Protein AF-A0AAV0XUY1-F1 (afdb_monomer_lite)

Secondary structure (DSSP, 8-state):
--HHHHHHHHHHHHTSTT--HHHHHHHHHHHHHHHHHHHHSPPTTSHHHHHHHHHHHHHHTS-S---SS----TTS-S---TTS-S---HHHHHHHHHHHHHHHHHTTT-HHHHHHHHHHHHHHH--SHHHHHHHHHHHHHHHH-GGGHHHHHHHHHHHHHTT--S--TT--SHHHHHHHHHHHS-TTSHHHHHHHHHHH--SSTHHHHHHHHHHHHT--TTGGG--HHHHHHHHHHHHHGGGTTT---HHHHHHHHHHHHHHHHHHHHHHHHHHTT--

Structure (mmCIF, N/CA/C/O backbone):
data_AF-A0AAV0XUY1-F1
#
_entry.id   AF-A0AAV0XUY1-F1
#
loop_
_atom_site.group_PDB
_atom_site.id
_atom_site.type_symbol
_atom_site.label_atom_id
_atom_site.label_alt_id
_atom_site.label_comp_id
_atom_site.label_asym_id
_atom_site.label_entity_id
_atom_site.label_seq_id
_atom_site.pdbx_PDB_ins_code
_atom_site.Cartn_x
_atom_site.Cartn_y
_atom_site.Cartn_z
_atom_site.occupancy
_atom_site.B_iso_or_equiv
_atom_site.auth_seq_id
_atom_site.auth_comp_id
_atom_site.auth_asym_id
_atom_site.auth_atom_id
_atom_site.pdbx_PDB_model_num
ATOM 1 N N . MET A 1 1 ? 23.381 -5.335 -15.004 1.00 60.28 1 MET A N 1
ATOM 2 C CA . MET A 1 1 ? 21.982 -5.324 -14.503 1.00 60.28 1 MET A CA 1
ATOM 3 C C . MET A 1 1 ? 21.130 -4.919 -15.694 1.00 60.28 1 MET A C 1
ATOM 5 O O . MET A 1 1 ? 21.542 -3.994 -16.371 1.00 60.28 1 MET A O 1
ATOM 9 N N . ASP A 1 2 ? 20.056 -5.638 -16.020 1.00 75.62 2 ASP A N 1
ATOM 10 C CA . ASP A 1 2 ? 19.308 -5.437 -17.276 1.00 75.62 2 ASP A CA 1
ATOM 11 C C . ASP A 1 2 ? 17.846 -5.094 -16.983 1.00 75.62 2 ASP A C 1
ATOM 13 O O . ASP A 1 2 ? 17.341 -5.439 -15.914 1.00 75.62 2 ASP A O 1
ATOM 17 N N . LEU A 1 3 ? 17.146 -4.504 -17.955 1.00 82.88 3 LEU A N 1
ATOM 18 C CA . LEU A 1 3 ? 15.725 -4.153 -17.848 1.00 82.88 3 LEU A CA 1
ATOM 19 C C . LEU A 1 3 ? 14.863 -5.329 -17.353 1.00 82.88 3 LEU A C 1
ATOM 21 O O . LEU A 1 3 ? 14.100 -5.182 -16.408 1.00 82.88 3 LEU A O 1
ATOM 25 N N . LEU A 1 4 ? 15.057 -6.537 -17.890 1.00 84.38 4 LEU A N 1
ATOM 26 C CA . LEU A 1 4 ? 14.332 -7.731 -17.425 1.00 84.38 4 LEU A CA 1
ATOM 27 C C . LEU A 1 4 ? 14.642 -8.101 -15.968 1.00 84.38 4 LEU A C 1
ATOM 29 O O . LEU A 1 4 ? 13.780 -8.619 -15.266 1.00 84.38 4 LEU A O 1
ATOM 33 N N . ARG A 1 5 ? 15.865 -7.829 -15.505 1.00 84.19 5 ARG A N 1
ATOM 34 C CA . ARG A 1 5 ? 16.275 -8.100 -14.125 1.00 84.19 5 ARG A CA 1
ATOM 35 C C . ARG A 1 5 ? 15.666 -7.094 -13.147 1.00 84.19 5 ARG A C 1
ATOM 37 O O . ARG A 1 5 ? 15.410 -7.483 -12.011 1.00 84.19 5 ARG A O 1
ATOM 44 N N . LEU A 1 6 ? 15.422 -5.850 -13.575 1.00 86.19 6 LEU A N 1
ATOM 45 C CA . LEU A 1 6 ? 14.634 -4.879 -12.805 1.00 86.19 6 LEU A CA 1
ATOM 46 C C . LEU A 1 6 ? 13.224 -5.417 -12.569 1.00 86.19 6 LEU A C 1
ATOM 48 O O . LEU A 1 6 ? 12.818 -5.569 -11.424 1.00 86.19 6 LEU A O 1
ATOM 52 N N . PHE A 1 7 ? 12.534 -5.828 -13.635 1.00 86.50 7 PHE A N 1
ATOM 53 C CA . PHE A 1 7 ? 11.189 -6.399 -13.526 1.00 86.50 7 PHE A CA 1
ATOM 54 C C . PHE A 1 7 ? 11.144 -7.691 -12.709 1.00 86.50 7 PHE A C 1
ATOM 56 O O . PHE A 1 7 ? 10.251 -7.865 -11.885 1.00 86.50 7 PHE A O 1
ATOM 63 N N . GLU A 1 8 ? 12.116 -8.587 -12.888 1.00 86.62 8 GLU A N 1
ATOM 64 C CA . GLU A 1 8 ? 12.209 -9.808 -12.085 1.00 86.62 8 GLU A CA 1
ATOM 65 C C . GLU A 1 8 ? 12.397 -9.488 -10.596 1.00 86.62 8 GLU A C 1
ATOM 67 O O . GLU A 1 8 ? 11.772 -10.122 -9.744 1.00 86.62 8 GLU A O 1
ATOM 72 N N . ARG A 1 9 ? 13.253 -8.510 -10.270 1.00 87.44 9 ARG A N 1
ATOM 73 C CA . ARG A 1 9 ? 13.456 -8.054 -8.893 1.00 87.44 9 ARG A CA 1
ATOM 74 C C . ARG A 1 9 ? 12.174 -7.451 -8.333 1.00 87.44 9 ARG A C 1
ATOM 76 O O . ARG A 1 9 ? 11.731 -7.926 -7.294 1.00 87.44 9 ARG A O 1
ATOM 83 N N . PHE A 1 10 ? 11.570 -6.494 -9.035 1.00 86.44 10 PHE A N 1
ATOM 84 C CA . PHE A 1 10 ? 10.321 -5.847 -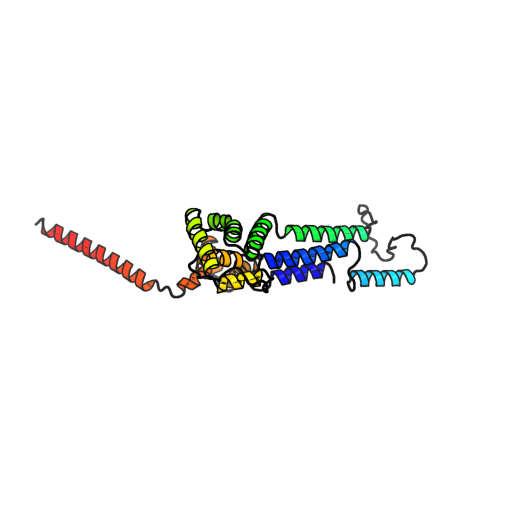8.635 1.00 86.44 10 PHE A CA 1
ATOM 85 C C . PHE A 1 10 ? 9.222 -6.876 -8.350 1.00 86.44 10 PHE A C 1
ATOM 87 O O . PHE A 1 10 ? 8.596 -6.868 -7.292 1.00 86.44 10 PHE A O 1
ATOM 94 N N . GLN A 1 11 ? 9.047 -7.844 -9.255 1.00 83.19 11 GLN A N 1
ATOM 95 C CA . GLN A 1 11 ? 8.071 -8.916 -9.096 1.00 83.19 11 GLN A CA 1
ATOM 96 C C . GLN A 1 11 ? 8.369 -9.787 -7.870 1.00 83.19 11 GLN A C 1
ATOM 98 O O . GLN A 1 11 ? 7.457 -10.114 -7.111 1.00 83.19 11 GLN A O 1
ATOM 103 N N . LYS A 1 12 ? 9.632 -10.175 -7.657 1.00 84.25 12 LYS A N 1
ATOM 104 C CA . LYS A 1 12 ? 10.022 -10.966 -6.482 1.00 84.25 12 LYS A CA 1
ATOM 105 C C . LYS A 1 12 ? 9.837 -10.187 -5.189 1.00 84.25 12 LYS A C 1
ATOM 107 O O . LYS A 1 12 ? 9.391 -10.772 -4.207 1.00 84.25 12 LYS A O 1
ATOM 112 N N . ASP A 1 13 ? 10.174 -8.903 -5.187 1.00 82.31 13 ASP A N 1
ATOM 113 C CA . ASP A 1 13 ? 10.042 -8.030 -4.027 1.00 82.31 13 ASP A CA 1
ATOM 114 C C . ASP A 1 13 ? 8.571 -7.842 -3.660 1.00 82.31 13 ASP A C 1
ATOM 116 O O . ASP A 1 13 ? 8.224 -8.033 -2.497 1.00 82.31 13 ASP A O 1
ATOM 120 N N . GLY A 1 14 ? 7.693 -7.638 -4.644 1.00 75.31 14 GLY A N 1
ATOM 121 C CA . GLY A 1 14 ? 6.247 -7.579 -4.427 1.00 75.31 14 GLY A CA 1
ATOM 122 C C . GLY A 1 14 ? 5.604 -8.898 -3.977 1.00 75.31 14 GLY A C 1
ATOM 123 O O . GLY A 1 14 ? 4.538 -8.877 -3.371 1.00 75.31 14 GLY A O 1
ATOM 124 N N . GLN A 1 15 ? 6.242 -10.046 -4.235 1.00 74.75 15 GLN A N 1
ATOM 125 C CA . GLN A 1 15 ? 5.765 -11.380 -3.834 1.00 74.75 15 GLN A CA 1
ATOM 126 C C . GLN A 1 15 ? 6.313 -11.863 -2.481 1.00 74.75 15 GLN A C 1
ATOM 128 O O . GLN A 1 15 ? 6.014 -12.987 -2.056 1.00 74.75 15 GLN A O 1
ATOM 133 N N . LYS A 1 16 ? 7.141 -11.066 -1.797 1.00 75.75 16 LYS A N 1
ATOM 134 C CA . LYS A 1 16 ? 7.639 -11.427 -0.466 1.00 75.75 16 LYS A CA 1
ATOM 135 C C . LYS A 1 16 ? 6.494 -11.458 0.553 1.00 75.75 16 LYS A C 1
ATOM 137 O O . LYS A 1 16 ? 5.482 -10.771 0.442 1.00 75.75 16 LYS A O 1
ATOM 142 N N . SER A 1 17 ? 6.673 -12.278 1.587 1.00 66.25 17 SER A N 1
ATOM 143 C CA . SER A 1 17 ? 5.752 -12.301 2.725 1.00 66.25 17 SER A CA 1
ATOM 144 C C . SER A 1 17 ? 5.805 -10.962 3.468 1.00 66.25 17 SER A C 1
ATOM 146 O O . SER A 1 17 ? 6.897 -10.447 3.695 1.00 66.25 17 SER A O 1
ATOM 148 N N . MET A 1 18 ? 4.645 -10.454 3.898 1.00 72.00 18 MET A N 1
ATOM 149 C CA . MET A 1 18 ? 4.507 -9.228 4.705 1.00 72.00 18 MET A CA 1
ATOM 150 C C . MET A 1 18 ? 4.945 -7.925 4.012 1.00 72.00 18 MET A C 1
ATOM 152 O O . MET A 1 18 ? 5.406 -7.007 4.684 1.00 72.00 18 MET A O 1
ATOM 156 N N . VAL A 1 19 ? 4.792 -7.840 2.689 1.00 77.38 19 VAL A N 1
ATOM 157 C CA . VAL A 1 19 ? 5.040 -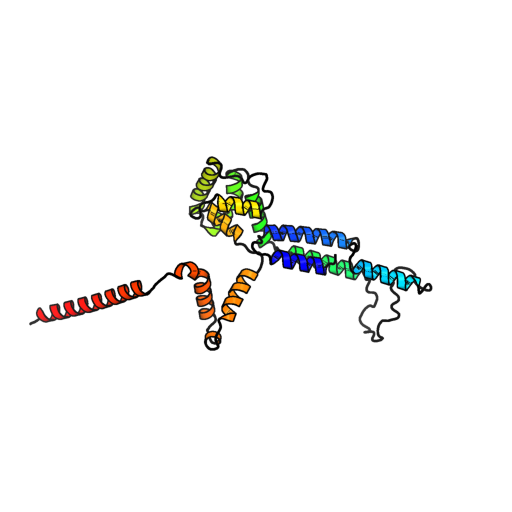6.614 1.911 1.00 77.38 19 VAL A CA 1
ATOM 158 C C . VAL A 1 19 ? 3.839 -5.679 2.005 1.00 77.38 19 VAL A C 1
ATOM 160 O O . VAL A 1 19 ? 2.710 -6.079 1.703 1.00 77.38 19 VAL A O 1
ATOM 163 N N . THR A 1 20 ? 4.092 -4.433 2.396 1.00 78.81 20 THR A N 1
ATOM 164 C CA . THR A 1 20 ? 3.104 -3.350 2.420 1.00 78.81 20 THR A CA 1
ATOM 165 C C . THR A 1 20 ? 3.116 -2.560 1.109 1.00 78.81 20 THR A C 1
ATOM 167 O O . THR A 1 20 ? 4.053 -2.652 0.314 1.00 78.81 20 THR A O 1
ATOM 170 N N . LEU A 1 21 ? 2.086 -1.740 0.873 1.00 80.69 21 LEU A N 1
ATOM 171 C CA . LEU A 1 21 ? 2.063 -0.840 -0.287 1.00 80.69 21 LEU A CA 1
ATOM 172 C C . LEU A 1 21 ? 3.250 0.141 -0.313 1.00 80.69 21 LEU A C 1
ATOM 174 O O . LEU A 1 21 ? 3.782 0.406 -1.386 1.00 80.69 21 LEU A O 1
ATOM 178 N N . CYS A 1 22 ? 3.701 0.638 0.846 1.00 81.19 22 CYS A N 1
ATOM 179 C CA . CYS A 1 22 ? 4.862 1.535 0.926 1.00 81.19 22 CYS A CA 1
ATOM 180 C C . CYS A 1 22 ? 6.166 0.856 0.492 1.00 81.19 22 CYS A C 1
ATOM 182 O O . CYS A 1 22 ? 7.032 1.500 -0.101 1.00 81.19 22 CYS A O 1
ATOM 184 N N . ASP A 1 23 ? 6.320 -0.437 0.784 1.00 83.31 23 ASP A N 1
ATOM 185 C CA . ASP A 1 23 ? 7.503 -1.188 0.358 1.00 83.31 23 ASP A CA 1
ATOM 186 C C . ASP A 1 23 ? 7.541 -1.305 -1.173 1.00 83.31 23 ASP A C 1
ATOM 188 O O . ASP A 1 23 ? 8.606 -1.185 -1.781 1.00 83.31 23 ASP A O 1
ATOM 192 N N . ILE A 1 24 ? 6.374 -1.481 -1.805 1.00 83.50 24 ILE A N 1
ATOM 193 C CA . ILE A 1 24 ? 6.259 -1.517 -3.268 1.00 83.50 24 ILE A CA 1
ATOM 194 C C . ILE A 1 24 ? 6.499 -0.150 -3.884 1.00 83.50 24 ILE A C 1
ATOM 196 O O . ILE A 1 24 ? 7.273 -0.082 -4.830 1.00 83.50 24 ILE A O 1
ATOM 200 N N . GLU A 1 25 ? 5.933 0.924 -3.333 1.00 85.38 25 GLU A N 1
ATOM 201 C CA . GLU A 1 25 ? 6.220 2.290 -3.794 1.00 85.38 25 GLU A CA 1
ATOM 202 C C . GLU A 1 25 ? 7.726 2.593 -3.711 1.00 85.38 25 GLU A C 1
ATOM 204 O O . GLU A 1 25 ? 8.322 3.168 -4.621 1.00 85.38 25 GLU A O 1
ATOM 209 N N . THR A 1 26 ? 8.384 2.153 -2.636 1.00 85.56 26 THR A N 1
ATOM 210 C CA . THR A 1 26 ? 9.835 2.312 -2.485 1.00 85.56 26 THR A CA 1
ATOM 211 C C . THR A 1 26 ? 10.596 1.519 -3.551 1.00 85.56 26 THR A C 1
ATOM 213 O O . THR A 1 26 ? 11.526 2.050 -4.159 1.00 85.56 26 THR A O 1
ATOM 216 N N . SER A 1 27 ? 10.206 0.265 -3.809 1.00 87.50 27 SER A N 1
ATOM 217 C CA . SER A 1 27 ? 10.816 -0.556 -4.862 1.00 87.50 27 SER A CA 1
ATOM 218 C C . SER A 1 27 ? 10.591 0.035 -6.253 1.00 87.50 27 SER A C 1
ATOM 220 O O . SER A 1 27 ? 11.528 0.095 -7.044 1.00 87.50 27 SER A O 1
ATOM 222 N N . GLU A 1 28 ? 9.377 0.508 -6.532 1.00 87.38 28 GLU A N 1
ATOM 223 C CA . GLU A 1 28 ? 9.001 1.137 -7.795 1.00 87.38 28 GLU A CA 1
ATOM 224 C C . GLU A 1 28 ? 9.871 2.364 -8.057 1.00 87.38 28 GLU A C 1
ATOM 226 O O . GLU A 1 28 ? 10.494 2.458 -9.110 1.00 87.38 28 GLU A O 1
ATOM 231 N N . ASN A 1 29 ? 10.001 3.257 -7.073 1.00 88.44 29 ASN A N 1
ATOM 232 C CA . ASN A 1 29 ? 10.843 4.445 -7.189 1.00 88.44 29 ASN A CA 1
ATOM 233 C C . ASN A 1 29 ? 12.311 4.087 -7.475 1.00 88.44 29 ASN A C 1
ATOM 235 O O . ASN A 1 29 ? 12.946 4.707 -8.327 1.00 88.44 29 ASN A O 1
ATOM 239 N N . ILE A 1 30 ? 12.852 3.055 -6.815 1.00 88.88 30 ILE A N 1
ATOM 240 C CA . ILE A 1 30 ? 14.219 2.565 -7.068 1.00 88.88 30 ILE A CA 1
ATOM 241 C C . ILE A 1 30 ? 14.363 2.028 -8.501 1.00 88.88 30 ILE A C 1
ATOM 243 O O . ILE A 1 30 ? 15.384 2.267 -9.158 1.00 88.88 30 ILE A O 1
ATOM 247 N N . ASP A 1 31 ? 13.369 1.286 -8.991 1.00 89.06 31 ASP A N 1
ATOM 248 C CA . ASP A 1 31 ? 13.373 0.713 -10.336 1.00 89.06 31 ASP A CA 1
ATOM 249 C C . ASP A 1 31 ? 13.193 1.794 -11.413 1.00 89.06 31 ASP A C 1
ATOM 251 O O . ASP A 1 31 ? 13.918 1.778 -12.407 1.00 89.06 31 ASP A O 1
ATOM 255 N N . ILE A 1 32 ? 12.336 2.794 -11.181 1.00 89.31 32 ILE A N 1
ATOM 256 C CA . ILE A 1 32 ? 12.174 3.970 -12.045 1.00 89.31 32 ILE A CA 1
ATOM 257 C C . ILE A 1 32 ? 13.482 4.756 -12.134 1.00 89.31 32 ILE A C 1
ATOM 259 O O . ILE A 1 32 ? 13.955 5.006 -13.242 1.00 89.31 32 ILE A O 1
ATOM 263 N N . SER A 1 33 ? 14.123 5.086 -11.007 1.00 88.44 33 SER A N 1
ATOM 264 C CA . SER A 1 33 ? 15.427 5.767 -11.025 1.00 88.44 33 SER A CA 1
ATOM 265 C C . SER A 1 33 ? 16.494 4.940 -11.749 1.00 88.44 33 SER A C 1
ATOM 267 O O . SER A 1 33 ? 17.366 5.486 -12.422 1.00 88.44 33 SER A O 1
ATOM 269 N N . SER A 1 34 ? 16.421 3.609 -11.660 1.00 87.94 34 SER A N 1
ATOM 270 C CA . SER A 1 34 ? 17.322 2.725 -12.404 1.00 87.94 34 SER A CA 1
ATOM 271 C C . SER A 1 34 ? 17.057 2.761 -13.915 1.00 87.94 34 SER A C 1
ATOM 273 O O . SER A 1 34 ? 18.011 2.719 -14.690 1.00 87.94 34 SER A O 1
ATOM 275 N N . LEU A 1 35 ? 15.793 2.855 -14.341 1.00 87.94 35 LEU A N 1
ATOM 276 C CA . LEU A 1 35 ? 15.415 3.014 -15.750 1.00 87.94 35 LEU A CA 1
ATOM 277 C C . LEU A 1 35 ? 15.796 4.390 -16.303 1.00 87.94 35 LEU A C 1
ATOM 279 O O . LEU A 1 35 ? 16.202 4.476 -17.456 1.00 87.94 35 LEU A O 1
ATOM 283 N N . GLU A 1 36 ? 15.732 5.448 -15.493 1.00 87.50 36 GLU A N 1
ATOM 284 C CA . GLU A 1 36 ? 16.180 6.791 -15.888 1.00 87.50 36 GLU A CA 1
ATOM 285 C C . GLU A 1 36 ? 17.667 6.812 -16.246 1.00 87.50 36 GLU A C 1
ATOM 287 O O . GLU A 1 36 ? 18.054 7.389 -17.260 1.00 87.50 36 GLU A O 1
ATOM 292 N N . LEU A 1 37 ? 18.500 6.095 -15.485 1.00 85.00 37 LEU A N 1
ATOM 293 C CA . LEU A 1 37 ? 19.914 5.914 -15.829 1.00 85.00 37 LEU A CA 1
ATOM 294 C C . LEU A 1 37 ? 20.095 5.154 -17.156 1.00 85.00 37 LEU A C 1
ATOM 296 O O . LEU A 1 37 ? 21.053 5.406 -17.885 1.00 85.00 37 LEU A O 1
ATOM 300 N N . MET A 1 38 ? 19.164 4.252 -17.486 1.00 83.12 38 MET A N 1
ATOM 301 C CA . MET A 1 38 ? 19.151 3.517 -18.753 1.00 83.12 38 MET A CA 1
ATOM 302 C C . MET A 1 38 ? 18.623 4.348 -19.933 1.00 83.12 38 MET A C 1
ATOM 304 O O . MET A 1 38 ? 18.714 3.890 -21.069 1.00 83.12 38 MET A O 1
ATOM 308 N N . GLU A 1 39 ? 18.095 5.559 -19.734 1.00 80.81 39 GLU A N 1
ATOM 309 C CA . GLU A 1 39 ? 17.759 6.436 -20.863 1.00 80.81 39 GLU A CA 1
ATOM 310 C C . GLU A 1 39 ? 19.030 6.993 -21.513 1.00 80.81 39 GLU A C 1
ATOM 312 O O . GLU A 1 39 ? 19.146 6.997 -22.743 1.00 80.81 39 GLU A O 1
ATOM 317 N N . THR A 1 40 ? 20.008 7.403 -20.700 1.00 77.06 40 THR A N 1
ATOM 318 C CA . THR A 1 40 ? 21.238 8.049 -21.175 1.00 77.06 40 THR A CA 1
ATOM 319 C C . THR A 1 40 ? 22.294 7.050 -21.628 1.00 77.06 40 THR A C 1
ATOM 321 O O . THR A 1 40 ? 22.804 7.199 -22.732 1.00 77.06 40 THR A O 1
ATOM 324 N N . ASP A 1 41 ? 22.563 5.999 -20.846 1.00 73.19 41 ASP A N 1
ATOM 325 C CA . ASP A 1 41 ? 23.650 5.043 -21.113 1.00 73.19 41 ASP A CA 1
ATOM 326 C C . ASP A 1 41 ? 23.266 3.607 -20.751 1.00 73.19 41 ASP A C 1
ATOM 328 O O . ASP A 1 41 ? 22.329 3.363 -19.989 1.00 73.19 41 ASP A O 1
ATOM 332 N N . TYR A 1 42 ? 23.948 2.626 -21.347 1.00 72.88 42 TYR A N 1
ATOM 333 C CA . TYR A 1 42 ? 23.739 1.222 -20.994 1.00 72.88 42 TYR A CA 1
ATOM 334 C C . TYR A 1 42 ? 24.236 0.964 -19.571 1.00 72.88 42 TYR A C 1
ATOM 336 O O . TYR A 1 42 ? 25.226 1.532 -19.110 1.00 72.88 42 TYR A O 1
ATOM 344 N N . TYR A 1 43 ? 23.543 0.082 -18.856 1.00 69.19 43 TYR A N 1
ATOM 345 C CA . TYR A 1 43 ? 23.896 -0.200 -17.472 1.00 69.19 43 TYR A CA 1
ATOM 346 C C . TYR A 1 43 ? 25.238 -0.958 -17.393 1.00 69.19 43 TYR A C 1
ATOM 348 O O . TYR A 1 43 ? 25.397 -1.974 -18.080 1.00 69.19 43 TYR A O 1
ATOM 356 N N . PRO A 1 44 ? 26.180 -0.546 -16.523 1.00 65.44 44 PRO A N 1
ATOM 357 C CA . PRO A 1 44 ? 27.491 -1.183 -16.414 1.00 65.44 44 PRO A CA 1
ATOM 358 C C . PRO A 1 44 ? 27.393 -2.644 -15.936 1.00 65.44 44 PRO A C 1
ATOM 360 O O . PRO A 1 44 ? 26.698 -2.974 -14.970 1.00 65.44 44 PRO A O 1
ATOM 363 N N . GLY A 1 45 ? 28.084 -3.550 -16.625 1.00 68.06 45 GLY A N 1
ATOM 364 C CA . GLY A 1 45 ? 27.999 -5.000 -16.445 1.00 68.06 45 GLY A CA 1
ATOM 365 C C . GLY A 1 45 ? 26.662 -5.602 -16.900 1.00 68.06 45 GLY A C 1
ATOM 366 O O . GLY A 1 45 ? 26.219 -6.614 -16.352 1.00 68.06 45 GLY A O 1
ATOM 367 N N . GLY A 1 46 ? 25.941 -4.933 -17.803 1.00 70.81 46 GLY A N 1
ATOM 368 C CA . GLY A 1 46 ? 24.722 -5.435 -18.443 1.00 70.81 46 GLY A CA 1
ATOM 369 C C . GLY A 1 46 ? 25.000 -6.212 -19.731 1.00 70.81 46 GLY A C 1
ATOM 370 O O . GLY A 1 46 ? 26.058 -6.074 -20.344 1.00 70.81 46 GLY A O 1
ATOM 371 N N . LYS A 1 47 ? 24.018 -6.994 -20.190 1.00 72.25 47 LYS A N 1
ATOM 372 C CA . LYS A 1 47 ? 24.113 -7.723 -21.470 1.00 72.25 47 LYS A CA 1
ATOM 373 C C . LYS A 1 47 ? 24.187 -6.788 -22.674 1.00 72.25 47 LYS A C 1
ATOM 375 O O . LYS A 1 47 ? 24.716 -7.164 -23.715 1.00 72.25 47 LYS A O 1
ATOM 380 N N . GLU A 1 48 ? 23.660 -5.575 -22.537 1.00 71.25 48 GLU A N 1
ATOM 381 C CA . GLU A 1 48 ? 23.768 -4.535 -23.561 1.00 71.25 48 GLU A CA 1
ATOM 382 C C . GLU A 1 48 ? 25.221 -4.062 -23.736 1.00 71.25 48 GLU A C 1
ATOM 384 O O . GLU A 1 48 ? 25.679 -3.888 -24.862 1.00 71.25 48 GLU A 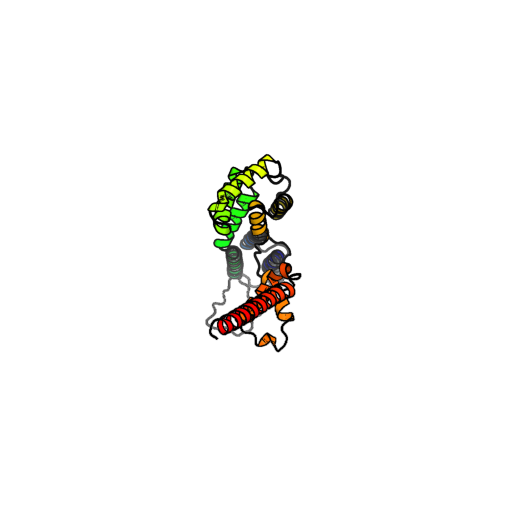O 1
ATOM 389 N N . GLU A 1 49 ? 25.985 -3.951 -22.646 1.00 71.56 49 GLU A N 1
ATOM 390 C CA . GLU A 1 49 ? 27.416 -3.638 -22.707 1.00 71.56 49 GLU A CA 1
ATOM 391 C C . GLU A 1 49 ? 28.215 -4.786 -23.342 1.00 71.56 49 GLU A C 1
ATOM 393 O O . GLU A 1 49 ? 29.097 -4.544 -24.164 1.00 71.56 49 GLU A O 1
ATOM 398 N N . GLU A 1 50 ? 27.901 -6.042 -23.002 1.00 72.56 50 GLU A N 1
ATOM 399 C CA . GLU A 1 50 ? 28.509 -7.220 -23.640 1.00 72.56 50 GLU A CA 1
ATOM 400 C C . GLU A 1 50 ? 28.223 -7.263 -25.147 1.00 72.56 50 GLU A C 1
ATOM 402 O O . GLU A 1 50 ? 29.117 -7.558 -25.942 1.00 72.56 50 GLU A O 1
ATOM 407 N N . LEU A 1 51 ? 26.993 -6.926 -25.547 1.00 72.19 51 LEU A N 1
ATOM 408 C CA . LEU A 1 51 ? 26.599 -6.836 -26.949 1.00 72.19 51 LEU A CA 1
ATOM 409 C C . LEU A 1 51 ? 27.358 -5.720 -27.675 1.00 72.19 51 LEU A C 1
ATOM 411 O O . LEU A 1 51 ? 27.865 -5.967 -28.766 1.00 72.19 51 LEU A O 1
ATOM 415 N N . ASN A 1 52 ? 27.481 -4.533 -27.076 1.00 70.62 52 ASN A N 1
ATOM 416 C CA . ASN A 1 52 ? 28.237 -3.423 -27.663 1.00 70.62 52 ASN A CA 1
ATOM 417 C C . ASN A 1 52 ? 29.725 -3.764 -27.796 1.00 70.62 52 ASN A C 1
ATOM 419 O O . ASN A 1 52 ? 30.273 -3.629 -28.883 1.00 70.62 52 ASN A O 1
ATOM 423 N N . LYS A 1 53 ? 30.351 -4.346 -26.764 1.00 73.19 53 LYS A N 1
ATOM 424 C CA . LYS A 1 53 ? 31.741 -4.834 -26.848 1.00 73.19 53 LYS A CA 1
ATOM 425 C C . LYS A 1 53 ? 31.924 -5.867 -27.959 1.00 73.19 53 LYS A C 1
ATOM 427 O O . LYS A 1 53 ? 32.912 -5.836 -28.684 1.00 73.19 53 LYS A O 1
ATOM 432 N N . PHE A 1 54 ? 30.976 -6.789 -28.112 1.00 69.38 54 PHE A N 1
ATOM 433 C CA . PHE A 1 54 ? 31.016 -7.790 -29.176 1.00 69.38 54 PHE A CA 1
ATOM 434 C C . PHE A 1 54 ? 30.838 -7.179 -30.574 1.00 69.38 54 PHE A C 1
ATOM 436 O O . PHE A 1 54 ? 31.458 -7.643 -31.534 1.00 69.38 54 PHE A O 1
ATOM 443 N N . LEU A 1 55 ? 29.992 -6.154 -30.701 1.00 66.81 55 LEU A N 1
ATOM 444 C CA . LEU A 1 55 ? 29.821 -5.400 -31.940 1.00 66.81 55 LEU A CA 1
ATOM 445 C C . LEU A 1 55 ? 31.092 -4.619 -32.283 1.00 66.81 55 LEU A C 1
ATOM 447 O O . LEU A 1 55 ? 31.557 -4.732 -33.413 1.00 66.81 55 LEU A O 1
ATOM 451 N N . ASP A 1 56 ? 31.698 -3.930 -31.318 1.00 66.00 56 ASP A N 1
ATOM 452 C CA . ASP A 1 56 ? 32.932 -3.161 -31.510 1.00 66.00 56 ASP A CA 1
ATOM 453 C C . ASP A 1 56 ? 34.096 -4.050 -31.977 1.00 66.00 56 ASP A C 1
ATOM 455 O O . ASP A 1 56 ? 34.793 -3.702 -32.929 1.00 66.00 56 ASP A O 1
ATOM 459 N N . VAL A 1 57 ? 34.249 -5.247 -31.396 1.00 60.22 57 VAL A N 1
ATOM 460 C CA . VAL A 1 57 ? 35.269 -6.234 -31.809 1.00 60.22 57 VAL A CA 1
ATOM 461 C C . VAL A 1 57 ? 35.025 -6.751 -33.234 1.00 60.22 57 VAL A C 1
ATOM 463 O O . VAL A 1 57 ? 35.953 -6.906 -34.024 1.00 60.22 57 VAL A O 1
ATOM 466 N N . LYS A 1 58 ? 33.766 -6.986 -33.621 1.00 58.59 58 LYS A N 1
ATOM 467 C CA . LYS A 1 58 ? 33.432 -7.416 -34.992 1.00 58.59 58 LYS A CA 1
ATOM 468 C C . LYS A 1 58 ? 33.585 -6.314 -36.037 1.00 58.59 58 LYS A C 1
ATOM 470 O O . LYS A 1 58 ? 33.772 -6.622 -37.218 1.00 58.59 58 LYS A O 1
ATOM 475 N N . ILE A 1 59 ? 33.452 -5.061 -35.616 1.00 56.06 59 ILE A N 1
ATOM 476 C CA . ILE A 1 59 ? 33.663 -3.878 -36.448 1.00 56.06 59 ILE A CA 1
ATOM 477 C C . ILE A 1 59 ? 35.165 -3.642 -36.646 1.00 56.06 59 ILE A C 1
ATOM 479 O O . ILE A 1 59 ? 35.573 -3.371 -37.772 1.00 56.06 59 ILE A O 1
ATOM 483 N N . SER A 1 60 ? 36.000 -3.831 -35.615 1.00 53.72 60 SER A N 1
ATOM 484 C CA . SER A 1 60 ? 37.459 -3.714 -35.755 1.00 53.72 60 SER A CA 1
ATOM 485 C C . SER A 1 60 ? 38.074 -4.772 -36.678 1.00 53.72 60 SER A C 1
ATOM 487 O O . SER A 1 60 ? 39.061 -4.482 -37.347 1.00 53.72 60 SER A O 1
ATOM 489 N N . ASP A 1 61 ? 37.468 -5.960 -36.772 1.00 50.88 61 ASP A N 1
ATOM 490 C CA . ASP A 1 61 ? 37.910 -7.034 -37.678 1.00 50.88 61 ASP A CA 1
ATOM 491 C C . ASP A 1 61 ? 37.458 -6.839 -39.143 1.00 50.88 61 ASP A C 1
ATOM 493 O O . ASP A 1 61 ? 37.952 -7.518 -40.042 1.00 50.88 61 ASP A O 1
ATOM 497 N N . ASN A 1 62 ? 36.525 -5.918 -39.409 1.00 49.28 62 ASN A N 1
ATOM 498 C CA . ASN A 1 62 ? 36.061 -5.559 -40.754 1.00 49.28 62 ASN A CA 1
ATOM 499 C C . ASN A 1 62 ? 36.338 -4.074 -40.998 1.00 49.28 62 ASN A C 1
ATOM 501 O O . ASN A 1 62 ? 35.420 -3.261 -41.093 1.00 49.28 62 ASN A O 1
ATOM 505 N N . SER A 1 63 ? 37.619 -3.722 -41.075 1.00 43.00 63 SER A N 1
ATOM 506 C CA . SER A 1 63 ? 38.114 -2.348 -41.179 1.00 43.00 63 SER A CA 1
ATOM 507 C C . SER A 1 63 ? 37.891 -1.682 -42.543 1.00 43.00 63 SER A C 1
ATOM 509 O O . SER A 1 63 ? 38.684 -0.832 -42.921 1.00 43.00 63 SER A O 1
ATOM 511 N N . ASP A 1 64 ? 36.835 -2.038 -43.271 1.00 43.50 64 ASP A N 1
ATOM 512 C CA . ASP A 1 64 ? 36.423 -1.351 -44.490 1.00 43.50 64 ASP A CA 1
ATOM 513 C C . ASP A 1 64 ? 34.890 -1.233 -44.481 1.00 43.50 64 ASP A C 1
ATOM 515 O O . ASP A 1 64 ? 34.180 -2.233 -44.555 1.00 43.50 64 ASP A O 1
ATOM 519 N N . GLU A 1 65 ? 34.399 0.009 -44.415 1.00 47.25 65 GLU A N 1
ATOM 520 C CA . GLU A 1 65 ? 32.988 0.443 -44.477 1.00 47.25 65 GLU A CA 1
ATOM 521 C C . GLU A 1 65 ? 32.192 0.541 -43.162 1.00 47.25 65 GLU A C 1
ATOM 523 O O . GLU A 1 65 ? 31.176 -0.136 -43.013 1.00 47.25 65 GLU A O 1
ATOM 528 N N . ILE A 1 66 ? 32.496 1.504 -42.280 1.00 44.47 66 ILE A N 1
ATOM 529 C CA . ILE A 1 66 ? 31.428 2.128 -41.470 1.00 44.47 66 ILE A CA 1
ATOM 530 C C . ILE A 1 66 ? 31.631 3.642 -41.382 1.00 44.47 66 ILE A C 1
ATOM 532 O O . ILE A 1 66 ? 32.520 4.138 -40.699 1.00 44.47 66 ILE A O 1
ATOM 536 N N . ASN A 1 67 ? 30.740 4.374 -42.051 1.00 39.75 67 ASN A N 1
ATOM 537 C CA . ASN A 1 67 ? 30.505 5.793 -41.821 1.00 39.75 67 ASN A CA 1
ATOM 538 C C . ASN A 1 67 ? 29.202 5.914 -41.008 1.00 39.75 67 ASN A C 1
ATOM 540 O O . ASN A 1 67 ? 28.163 5.412 -41.437 1.00 39.75 67 ASN A O 1
ATOM 544 N N . ASN A 1 68 ? 29.277 6.554 -39.838 1.00 43.84 68 ASN A N 1
ATOM 545 C CA . ASN A 1 68 ? 28.168 6.955 -38.961 1.00 43.84 68 ASN A CA 1
ATOM 546 C C . ASN A 1 68 ? 27.084 5.901 -38.646 1.00 43.84 68 ASN A C 1
ATOM 548 O O . ASN A 1 68 ? 26.036 5.845 -39.290 1.00 43.84 68 ASN A O 1
ATOM 552 N N . GLY A 1 69 ? 27.292 5.145 -37.560 1.00 46.25 69 GLY A N 1
ATOM 553 C CA . GLY A 1 69 ? 26.212 4.608 -36.713 1.00 46.25 69 GLY A CA 1
ATOM 554 C C . GLY A 1 69 ? 25.268 3.566 -37.325 1.00 46.25 69 GLY A C 1
ATOM 555 O O . GLY A 1 69 ? 24.266 3.223 -36.703 1.00 46.25 69 GLY A O 1
ATOM 556 N N . ASN A 1 70 ? 25.556 3.046 -38.518 1.00 43.66 70 ASN A N 1
ATOM 557 C CA . ASN A 1 70 ? 24.730 2.036 -39.173 1.00 43.66 70 ASN A CA 1
ATOM 558 C C . ASN A 1 70 ? 25.421 0.673 -39.143 1.00 43.66 70 ASN A C 1
ATOM 560 O O . ASN A 1 70 ? 26.453 0.467 -39.779 1.00 43.66 70 ASN A O 1
ATOM 564 N N . ILE A 1 71 ? 24.805 -0.282 -38.445 1.00 47.00 71 ILE A N 1
ATOM 565 C CA . ILE A 1 71 ? 25.193 -1.693 -38.472 1.00 47.00 71 ILE A CA 1
ATOM 566 C C . ILE A 1 71 ? 24.918 -2.230 -39.885 1.00 47.00 71 ILE A C 1
ATOM 568 O O . ILE A 1 71 ? 23.776 -2.526 -40.249 1.00 47.00 71 ILE A O 1
ATOM 572 N N . SER A 1 72 ? 25.971 -2.360 -40.696 1.00 42.53 72 SER A N 1
ATOM 573 C CA . SER A 1 72 ? 25.931 -3.105 -41.956 1.00 42.53 72 SER A CA 1
ATOM 574 C C . SER A 1 72 ? 25.730 -4.590 -41.643 1.00 42.53 72 SER A C 1
ATOM 576 O O . SER A 1 72 ? 26.648 -5.339 -41.313 1.00 42.53 72 SER A O 1
ATOM 578 N N . SER A 1 73 ? 24.471 -5.018 -41.681 1.00 45.91 73 SER A N 1
ATOM 579 C CA . SER A 1 73 ? 24.039 -6.384 -41.401 1.00 45.91 73 SER A CA 1
ATOM 580 C C . SER A 1 73 ? 24.319 -7.312 -42.589 1.00 45.91 73 SER A C 1
ATOM 582 O O . SER A 1 73 ? 23.422 -7.673 -43.349 1.00 45.91 73 SER A O 1
ATOM 584 N N . LYS A 1 74 ? 25.564 -7.783 -42.733 1.00 43.94 74 LYS A N 1
ATOM 585 C CA . LYS A 1 74 ? 25.905 -8.813 -43.739 1.00 43.94 74 LYS A CA 1
ATOM 586 C C . LYS A 1 74 ? 25.264 -10.194 -43.482 1.00 43.94 74 LYS A C 1
ATOM 588 O O . LYS A 1 74 ? 25.334 -11.044 -44.358 1.00 43.94 74 LYS A O 1
ATOM 593 N N . ASN A 1 75 ? 24.570 -10.413 -42.354 1.00 43.28 75 ASN A N 1
ATOM 594 C CA . ASN A 1 75 ? 24.015 -11.727 -41.979 1.00 43.28 75 ASN A CA 1
ATOM 595 C C . ASN A 1 75 ? 22.494 -11.787 -41.712 1.00 43.28 75 ASN A C 1
ATOM 597 O O . ASN A 1 75 ? 22.018 -12.773 -41.145 1.00 43.28 75 ASN A O 1
ATOM 601 N N . HIS A 1 76 ? 21.688 -10.804 -42.131 1.00 43.38 76 HIS A N 1
ATOM 602 C CA . HIS A 1 76 ? 20.230 -10.977 -42.061 1.00 43.38 76 HIS A CA 1
ATOM 603 C C . HIS A 1 76 ? 19.709 -11.824 -43.232 1.00 43.38 76 HIS A C 1
ATOM 605 O O . HIS A 1 76 ? 19.892 -11.492 -44.402 1.00 43.38 76 HIS A O 1
ATOM 611 N N . ARG A 1 77 ? 19.053 -12.945 -42.891 1.00 42.44 77 ARG A N 1
ATOM 612 C CA . ARG A 1 77 ? 18.354 -13.855 -43.814 1.00 42.44 77 ARG A CA 1
ATOM 613 C C . ARG A 1 77 ? 17.552 -13.057 -44.855 1.00 42.44 77 ARG A C 1
ATOM 615 O O . ARG A 1 77 ? 16.708 -12.238 -44.500 1.00 42.44 77 ARG A O 1
ATOM 622 N N . LYS A 1 78 ? 17.816 -13.325 -46.139 1.00 43.09 78 LYS A N 1
ATOM 623 C CA . LYS A 1 78 ? 17.164 -12.731 -47.320 1.00 43.09 78 LYS A CA 1
ATOM 624 C C . LYS A 1 78 ? 15.679 -13.115 -47.422 1.00 43.09 78 LYS A C 1
ATOM 626 O O . LYS A 1 78 ? 15.318 -13.882 -48.297 1.00 43.09 78 LYS A O 1
ATOM 631 N N . ASN A 1 79 ? 14.818 -12.564 -46.576 1.00 44.41 79 ASN A N 1
ATOM 632 C CA . ASN A 1 79 ? 13.394 -12.411 -46.882 1.00 44.41 79 ASN A CA 1
ATOM 633 C C . ASN A 1 79 ? 12.978 -11.006 -46.437 1.00 44.41 79 ASN A C 1
ATOM 635 O O . ASN A 1 79 ? 12.573 -10.782 -45.300 1.00 44.41 79 ASN A O 1
ATOM 639 N N . ARG A 1 80 ? 13.172 -10.031 -47.334 1.00 45.78 80 ARG A N 1
ATOM 640 C CA . ARG A 1 80 ? 12.772 -8.634 -47.129 1.00 45.78 80 ARG A CA 1
ATOM 641 C C . ARG A 1 80 ? 11.272 -8.505 -47.389 1.00 45.78 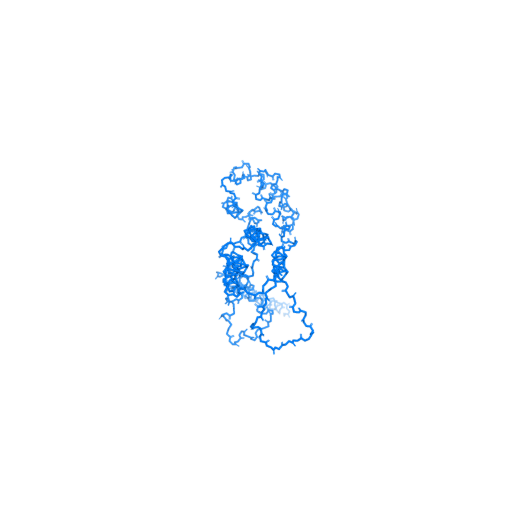80 ARG A C 1
ATOM 643 O O . ARG A 1 80 ? 10.843 -8.624 -48.531 1.00 45.78 80 ARG A O 1
ATOM 650 N N . ASN A 1 81 ? 10.494 -8.213 -46.349 1.00 49.78 81 ASN A N 1
ATOM 651 C CA . ASN A 1 81 ? 9.149 -7.668 -46.520 1.00 49.78 81 ASN A CA 1
ATOM 652 C C . ASN A 1 81 ? 9.266 -6.214 -46.998 1.00 49.78 81 ASN A C 1
ATOM 654 O O . ASN A 1 81 ? 9.870 -5.384 -46.324 1.00 49.78 81 ASN A O 1
ATOM 658 N N . VAL A 1 82 ? 8.685 -5.916 -48.162 1.00 45.34 82 VAL A N 1
ATOM 659 C CA . VAL A 1 82 ? 8.776 -4.623 -48.876 1.00 45.34 82 VAL A CA 1
ATOM 660 C C . VAL A 1 82 ? 8.142 -3.461 -48.085 1.00 45.34 82 VAL A C 1
ATOM 662 O O . VAL A 1 82 ? 8.444 -2.302 -48.346 1.00 45.34 82 VAL A O 1
ATOM 665 N N . TYR A 1 83 ? 7.321 -3.765 -47.076 1.00 44.28 83 TYR A N 1
ATOM 666 C CA . TYR A 1 83 ? 6.583 -2.785 -46.271 1.00 44.28 83 TYR A CA 1
ATOM 667 C C . TYR A 1 83 ? 7.214 -2.450 -44.910 1.00 44.28 83 TYR A C 1
ATOM 669 O O . TYR A 1 83 ? 6.625 -1.695 -44.145 1.00 44.28 83 TYR A O 1
ATOM 677 N N . VAL A 1 84 ? 8.393 -2.989 -44.580 1.00 45.59 84 VAL A N 1
ATOM 678 C CA . VAL A 1 84 ? 9.070 -2.698 -43.304 1.00 45.59 84 VAL A CA 1
ATOM 679 C C . VAL A 1 84 ? 10.297 -1.834 -43.582 1.00 45.59 84 VAL A C 1
ATOM 681 O O . VAL A 1 84 ? 11.256 -2.288 -44.204 1.00 45.59 84 VAL A O 1
ATOM 684 N N . SER A 1 85 ? 10.278 -0.575 -43.138 1.00 47.28 85 SER A N 1
ATOM 685 C CA . SER A 1 85 ? 11.415 0.342 -43.262 1.00 47.28 85 SER A CA 1
ATOM 686 C C . SER A 1 85 ? 12.624 -0.203 -42.492 1.00 47.28 85 SER A C 1
ATOM 688 O O . SER A 1 85 ? 12.655 -0.191 -41.266 1.00 47.28 85 SER A O 1
ATOM 690 N N . THR A 1 86 ? 13.648 -0.668 -43.207 1.00 48.22 86 THR A N 1
ATOM 691 C CA . THR A 1 86 ? 14.830 -1.375 -42.672 1.00 48.22 86 THR A CA 1
ATOM 692 C C . THR A 1 86 ? 15.868 -0.483 -41.977 1.00 48.22 86 THR A C 1
ATOM 694 O O . THR A 1 86 ? 17.040 -0.844 -41.912 1.00 48.22 86 THR A O 1
ATOM 697 N N . LYS A 1 87 ? 15.483 0.692 -41.475 1.00 51.88 87 LYS A N 1
ATOM 698 C CA . LYS A 1 87 ? 16.363 1.562 -40.679 1.00 51.88 87 LYS A CA 1
ATOM 699 C C . LYS A 1 87 ? 15.833 1.655 -39.251 1.00 51.88 87 LYS A C 1
ATOM 701 O O . LYS A 1 87 ? 15.457 2.726 -38.791 1.00 51.88 87 LYS A O 1
ATOM 706 N N . CYS A 1 88 ? 15.760 0.519 -38.561 1.00 54.03 88 CYS A N 1
ATOM 707 C CA . CYS A 1 88 ? 15.538 0.525 -37.119 1.00 54.03 88 CYS A CA 1
ATOM 708 C C . CYS A 1 88 ? 16.800 1.085 -36.460 1.00 54.03 88 CYS A C 1
ATOM 710 O O . CYS A 1 88 ? 17.820 0.404 -36.376 1.00 54.03 88 CYS A O 1
ATOM 712 N N . CYS A 1 89 ? 16.743 2.345 -36.036 1.00 64.50 89 CYS A N 1
ATOM 713 C CA . CYS A 1 89 ? 17.760 2.911 -35.166 1.00 64.50 89 CYS A CA 1
ATOM 714 C C . CYS A 1 89 ? 17.695 2.152 -33.834 1.00 64.50 89 CYS A C 1
ATOM 716 O O . CYS A 1 89 ? 16.695 2.245 -33.122 1.00 64.50 89 CYS A O 1
ATOM 718 N N . VAL A 1 90 ? 18.732 1.369 -33.522 1.00 68.50 90 VAL A N 1
ATOM 719 C CA . VAL A 1 90 ? 18.808 0.564 -32.289 1.00 68.50 90 VAL A CA 1
ATOM 720 C C . VAL A 1 90 ? 18.599 1.449 -31.060 1.00 68.50 90 VAL A C 1
ATOM 722 O O . VAL A 1 90 ? 17.871 1.070 -30.148 1.00 68.50 90 VAL A O 1
ATOM 725 N N . THR A 1 91 ? 19.136 2.670 -31.087 1.00 70.88 91 THR A N 1
ATOM 726 C CA . THR A 1 91 ? 18.932 3.680 -30.046 1.00 70.88 91 THR A CA 1
ATOM 727 C C . THR A 1 91 ? 17.463 4.064 -29.896 1.00 70.88 91 THR A C 1
ATOM 729 O O . THR A 1 91 ? 16.972 4.125 -28.777 1.00 70.88 91 THR A O 1
ATOM 732 N N . SER A 1 92 ? 16.729 4.269 -30.995 1.00 73.19 92 SER A N 1
ATOM 733 C CA . SER A 1 92 ? 15.299 4.597 -30.931 1.00 73.19 92 SER A CA 1
ATOM 734 C C . SER A 1 92 ? 14.474 3.452 -30.345 1.00 73.19 92 SER A C 1
ATOM 736 O O . SER A 1 92 ? 13.635 3.701 -29.487 1.00 73.19 92 SER A O 1
ATOM 738 N N . VAL A 1 93 ? 14.757 2.206 -30.746 1.00 77.06 93 VAL A N 1
ATOM 739 C CA . VAL A 1 93 ? 14.090 1.012 -30.195 1.00 77.06 93 VAL A CA 1
ATOM 740 C C . VAL A 1 93 ? 14.389 0.865 -28.701 1.00 77.06 93 VAL A C 1
ATOM 742 O O . VAL A 1 93 ? 13.488 0.622 -27.906 1.00 77.06 93 VAL A O 1
ATOM 745 N N . ARG A 1 94 ? 15.645 1.068 -28.293 1.00 79.25 94 ARG A N 1
ATOM 746 C CA . ARG A 1 94 ? 16.059 1.070 -26.885 1.00 79.25 94 ARG A CA 1
ATOM 747 C C . ARG A 1 94 ? 15.307 2.129 -26.081 1.00 79.25 94 ARG A C 1
ATOM 749 O O . ARG A 1 94 ? 14.729 1.806 -25.049 1.00 79.25 94 ARG A O 1
ATOM 756 N N . THR A 1 95 ? 15.283 3.375 -26.557 1.00 82.06 95 THR A N 1
ATOM 757 C CA . THR A 1 95 ? 14.578 4.473 -25.884 1.00 82.06 95 THR A CA 1
ATOM 758 C C . THR A 1 95 ? 13.081 4.194 -25.768 1.00 82.06 95 THR A C 1
ATOM 760 O O . THR A 1 95 ? 12.500 4.463 -24.723 1.00 82.06 95 THR A O 1
ATOM 763 N N . GLU A 1 96 ? 12.455 3.633 -26.804 1.00 84.69 96 GLU A N 1
ATOM 764 C CA . GLU A 1 96 ? 11.044 3.238 -26.770 1.00 84.69 96 GLU A CA 1
ATOM 765 C C . GLU A 1 96 ? 10.781 2.163 -25.707 1.00 84.69 96 GLU A C 1
ATOM 767 O O . GLU A 1 96 ? 9.857 2.310 -24.908 1.00 84.69 96 GLU A O 1
ATOM 772 N N . ILE A 1 97 ? 11.623 1.126 -25.637 1.00 86.06 97 ILE A N 1
ATOM 773 C CA . ILE A 1 97 ? 11.500 0.052 -24.640 1.00 86.06 97 ILE A CA 1
ATOM 774 C C . ILE A 1 97 ? 11.663 0.600 -23.218 1.00 86.06 97 ILE A C 1
ATOM 776 O O . ILE A 1 97 ? 10.846 0.288 -22.354 1.00 86.06 97 ILE A O 1
ATOM 780 N N . VAL A 1 98 ? 12.690 1.420 -22.965 1.00 86.50 98 VAL A N 1
ATOM 781 C CA . VAL A 1 98 ? 12.948 1.993 -21.631 1.00 86.50 98 VAL A CA 1
ATOM 782 C C . VAL A 1 98 ? 11.801 2.909 -21.200 1.00 86.50 98 VAL A C 1
ATOM 784 O O . VAL A 1 98 ? 11.309 2.780 -20.080 1.00 86.50 98 VAL A O 1
ATOM 787 N N . LYS A 1 99 ? 11.313 3.778 -22.094 1.00 86.69 99 LYS A N 1
ATOM 788 C CA . LYS A 1 99 ? 10.178 4.663 -21.796 1.00 86.69 99 LYS A CA 1
ATOM 789 C C . LYS A 1 99 ? 8.889 3.890 -21.546 1.00 86.69 99 LYS A C 1
ATOM 791 O O . LYS A 1 99 ? 8.209 4.171 -20.566 1.00 86.69 99 LYS A O 1
ATOM 796 N N . SER A 1 100 ? 8.599 2.885 -22.370 1.00 87.75 100 SER A N 1
ATOM 797 C CA . SER A 1 100 ? 7.425 2.023 -22.187 1.00 87.75 100 SER A CA 1
ATOM 798 C C . SER A 1 100 ? 7.495 1.259 -20.863 1.00 87.75 100 SER A C 1
ATOM 800 O O . SER A 1 100 ? 6.493 1.121 -20.171 1.00 87.75 100 SER A O 1
ATOM 802 N N . ALA A 1 101 ? 8.684 0.787 -20.477 1.00 88.62 101 ALA A N 1
ATOM 803 C CA . ALA A 1 101 ? 8.904 0.132 -19.191 1.00 88.62 101 ALA A CA 1
ATOM 804 C C . ALA A 1 101 ? 8.690 1.083 -18.005 1.00 88.62 101 ALA A C 1
ATOM 806 O O . ALA A 1 101 ? 8.066 0.691 -17.020 1.00 88.62 101 ALA A O 1
ATOM 807 N N . LYS A 1 102 ? 9.180 2.324 -18.106 1.00 88.12 102 LYS A N 1
ATOM 808 C CA . LYS A 1 102 ? 8.990 3.359 -17.085 1.00 88.12 102 LYS A CA 1
ATOM 809 C C . LYS A 1 102 ? 7.512 3.707 -16.925 1.00 88.12 102 LYS A C 1
ATOM 811 O O . LYS A 1 102 ? 7.004 3.673 -15.813 1.00 88.12 102 LYS A O 1
ATOM 816 N N . GLU A 1 103 ? 6.823 3.971 -18.033 1.00 87.62 103 GLU A N 1
ATOM 817 C CA . GLU A 1 103 ? 5.387 4.262 -18.042 1.00 87.62 103 GLU A CA 1
ATOM 818 C C . GLU A 1 103 ? 4.574 3.095 -17.477 1.00 87.62 103 GLU A C 1
ATOM 820 O O . GLU A 1 103 ? 3.658 3.302 -16.685 1.00 87.62 103 GLU A O 1
ATOM 825 N N . PHE A 1 104 ? 4.932 1.858 -17.828 1.00 87.25 104 PHE A N 1
ATOM 826 C CA . PHE A 1 104 ? 4.298 0.682 -17.251 1.00 87.25 104 PHE A CA 1
ATOM 827 C C . PHE A 1 104 ? 4.458 0.642 -15.728 1.00 87.25 104 PHE A C 1
ATOM 829 O O . PHE A 1 104 ? 3.449 0.493 -15.049 1.00 87.25 104 PHE A O 1
ATOM 836 N N . LEU A 1 105 ? 5.677 0.811 -15.192 1.00 83.75 105 LEU A N 1
ATOM 837 C CA . LEU A 1 105 ? 5.912 0.807 -13.742 1.00 83.75 105 LEU A CA 1
ATOM 838 C C . LEU A 1 105 ? 5.137 1.922 -13.031 1.00 83.75 105 LEU A C 1
ATOM 840 O O . LEU A 1 105 ? 4.443 1.625 -12.066 1.00 83.75 105 LEU A O 1
ATOM 844 N N . SER A 1 106 ? 5.164 3.148 -13.562 1.00 82.81 106 SER A N 1
ATOM 845 C CA . SER A 1 106 ? 4.444 4.295 -12.983 1.00 82.81 106 SER A CA 1
ATOM 846 C C . SER A 1 106 ? 2.924 4.117 -12.932 1.00 82.81 106 SER A C 1
ATOM 848 O O . SER A 1 106 ? 2.250 4.773 -12.144 1.00 82.81 106 SER A O 1
ATOM 850 N N . ASN A 1 107 ? 2.367 3.239 -13.768 1.00 81.31 107 ASN A N 1
ATOM 851 C CA . ASN A 1 107 ? 0.936 2.951 -13.798 1.00 81.31 107 ASN A CA 1
ATOM 852 C C . ASN A 1 107 ? 0.527 1.778 -12.887 1.00 81.31 107 ASN A C 1
ATOM 854 O O . ASN A 1 107 ? -0.670 1.520 -12.743 1.00 81.31 107 ASN A O 1
ATOM 858 N N . ILE A 1 108 ? 1.475 1.043 -12.287 1.00 74.06 108 ILE A N 1
ATOM 859 C CA . ILE A 1 108 ? 1.163 -0.126 -11.444 1.00 74.06 108 ILE A CA 1
ATOM 860 C C . ILE A 1 108 ? 0.427 0.297 -10.169 1.00 74.06 108 ILE A C 1
ATOM 862 O O . ILE A 1 108 ? -0.579 -0.321 -9.817 1.00 74.06 108 ILE A O 1
ATOM 866 N N . LEU A 1 109 ? 0.888 1.360 -9.504 1.00 66.56 109 LEU A N 1
ATOM 867 C CA . LEU A 1 109 ? 0.230 1.960 -8.339 1.00 66.56 109 LEU A CA 1
ATOM 868 C C . LEU A 1 109 ? -0.705 3.104 -8.767 1.00 66.56 109 LEU A C 1
ATOM 870 O O . LEU A 1 109 ? -0.564 4.233 -8.302 1.00 66.56 109 LEU A O 1
ATOM 874 N N . ALA A 1 110 ? -1.646 2.811 -9.672 1.00 66.06 110 ALA A N 1
ATOM 875 C CA . ALA A 1 110 ? -2.623 3.768 -10.206 1.00 66.06 110 ALA A CA 1
ATOM 876 C C . ALA A 1 110 ? -3.283 4.669 -9.130 1.00 66.06 110 ALA A C 1
ATOM 878 O O . ALA A 1 110 ? -3.312 4.325 -7.947 1.00 66.06 110 ALA A O 1
ATOM 879 N N . ASP A 1 111 ? -3.878 5.790 -9.562 1.00 64.31 111 ASP A N 1
ATOM 880 C CA . ASP A 1 111 ? -4.390 6.905 -8.734 1.00 64.31 111 ASP A CA 1
ATOM 881 C C . ASP A 1 111 ? -5.100 6.521 -7.417 1.00 64.31 111 ASP A C 1
ATOM 883 O O . ASP A 1 111 ? -4.913 7.168 -6.382 1.00 64.31 111 ASP A O 1
ATOM 887 N N . ASP A 1 112 ? -5.894 5.449 -7.407 1.00 64.06 112 ASP A N 1
ATOM 888 C CA . ASP A 1 112 ? -6.594 5.009 -6.196 1.00 64.06 112 ASP A CA 1
ATOM 889 C C . ASP A 1 112 ? -5.623 4.534 -5.101 1.00 64.06 112 ASP A C 1
ATOM 891 O O . ASP A 1 112 ? -5.784 4.885 -3.925 1.00 64.06 112 ASP A O 1
ATOM 895 N N . GLN A 1 113 ? -4.591 3.770 -5.473 1.00 75.75 113 GLN A N 1
ATOM 896 C CA . GLN A 1 113 ? -3.585 3.260 -4.540 1.00 75.75 113 GLN A CA 1
ATOM 897 C C . GLN A 1 113 ? -2.615 4.356 -4.105 1.00 75.75 113 GLN A C 1
ATOM 899 O O . GLN A 1 113 ? -2.267 4.402 -2.924 1.00 75.75 113 GLN A O 1
ATOM 904 N N . SER A 1 114 ? -2.249 5.280 -4.997 1.00 77.38 114 SER A N 1
ATOM 905 C CA . SER A 1 114 ? -1.377 6.410 -4.650 1.00 77.38 114 SER A CA 1
ATOM 906 C C . SER A 1 114 ? -2.003 7.293 -3.563 1.00 77.38 114 SER A C 1
ATOM 908 O O . SER A 1 114 ? -1.332 7.674 -2.602 1.00 77.38 114 SER A O 1
ATOM 910 N N . SER A 1 115 ? -3.322 7.517 -3.620 1.00 81.94 115 SER A N 1
ATOM 911 C CA . SER A 1 115 ? -4.043 8.261 -2.582 1.00 81.94 115 SER A CA 1
ATOM 912 C C . SER A 1 115 ? -3.985 7.569 -1.212 1.00 81.94 115 SER A C 1
ATOM 914 O O . SER A 1 115 ? -3.831 8.229 -0.179 1.00 81.94 115 SER A O 1
ATOM 916 N N . ILE A 1 116 ? -4.108 6.236 -1.190 1.00 83.12 116 ILE A N 1
ATOM 917 C CA . ILE A 1 116 ? -4.052 5.418 0.029 1.00 83.12 116 ILE A CA 1
ATOM 918 C C . ILE A 1 116 ? -2.641 5.464 0.604 1.00 83.12 116 ILE A C 1
ATOM 920 O O . ILE A 1 116 ? -2.473 5.681 1.803 1.00 83.12 116 ILE A O 1
ATOM 924 N N . ILE A 1 117 ? -1.631 5.315 -0.252 1.00 82.81 117 ILE A N 1
ATOM 925 C CA . ILE A 1 117 ? -0.224 5.365 0.137 1.00 82.81 117 ILE A CA 1
ATOM 926 C C . ILE A 1 117 ? 0.125 6.738 0.706 1.00 82.81 117 ILE A C 1
ATOM 928 O O . ILE A 1 117 ? 0.734 6.818 1.768 1.00 82.81 117 ILE A O 1
ATOM 932 N N . GLN A 1 118 ? -0.345 7.826 0.096 1.00 85.94 118 GLN A N 1
ATOM 933 C CA . GLN A 1 118 ? -0.118 9.172 0.616 1.00 85.94 118 GLN A CA 1
ATOM 934 C C . GLN A 1 118 ? -0.720 9.362 2.016 1.00 85.94 118 GLN A C 1
ATOM 936 O O . GLN A 1 118 ? -0.046 9.884 2.913 1.00 85.94 118 GLN A O 1
ATOM 941 N N . ARG A 1 119 ? -1.972 8.932 2.234 1.00 87.19 119 ARG A N 1
ATOM 942 C CA . ARG A 1 119 ? -2.612 8.991 3.563 1.00 87.19 119 ARG A CA 1
ATOM 943 C C . ARG A 1 119 ? -1.852 8.144 4.576 1.00 87.19 119 ARG A C 1
ATOM 945 O O . ARG A 1 119 ? -1.559 8.615 5.676 1.00 87.19 119 ARG A O 1
ATOM 952 N N . PHE A 1 120 ? -1.452 6.944 4.172 1.00 86.81 120 PHE A N 1
ATOM 953 C CA . PHE A 1 120 ? -0.701 6.019 5.003 1.00 86.81 120 PHE A CA 1
ATOM 954 C C . PHE A 1 120 ? 0.682 6.568 5.393 1.00 86.81 120 PHE A C 1
ATOM 956 O O . PHE A 1 120 ? 1.029 6.604 6.573 1.00 86.81 120 PHE A O 1
ATOM 963 N N . THR A 1 121 ? 1.448 7.098 4.443 1.00 86.44 121 THR A N 1
ATOM 964 C CA . THR A 1 121 ? 2.760 7.716 4.685 1.00 86.44 121 THR A CA 1
ATOM 965 C C . THR A 1 121 ? 2.643 8.965 5.561 1.00 86.44 121 THR A C 1
ATOM 967 O O . THR A 1 121 ? 3.472 9.184 6.451 1.00 86.44 121 THR A O 1
ATOM 970 N N . THR A 1 122 ? 1.582 9.759 5.375 1.00 89.75 122 THR A N 1
ATOM 971 C CA . THR A 1 122 ? 1.272 10.913 6.235 1.00 89.75 122 THR A CA 1
ATOM 972 C C . THR A 1 122 ? 0.985 10.464 7.667 1.00 89.75 122 THR A C 1
ATOM 974 O O . THR A 1 122 ? 1.539 11.024 8.612 1.00 89.75 122 THR A O 1
ATOM 977 N N . PHE A 1 123 ? 0.189 9.406 7.835 1.00 90.25 123 PHE A N 1
ATOM 978 C CA . PHE A 1 123 ? -0.096 8.794 9.130 1.00 90.25 123 PHE A CA 1
ATOM 979 C C . PHE A 1 123 ? 1.172 8.292 9.832 1.00 90.25 123 PHE A C 1
ATOM 981 O O . PHE A 1 123 ? 1.421 8.648 10.982 1.00 90.25 123 PHE A O 1
ATOM 988 N N . LEU A 1 124 ? 2.020 7.532 9.136 1.00 88.38 124 LEU A N 1
ATOM 989 C CA . LEU A 1 124 ? 3.277 7.009 9.684 1.00 88.38 124 LEU A CA 1
ATOM 990 C C . LEU A 1 124 ? 4.314 8.101 10.002 1.00 88.38 124 LEU A C 1
ATOM 992 O O . LEU A 1 124 ? 5.305 7.857 10.700 1.00 88.38 124 LEU A O 1
ATOM 996 N N . SER A 1 125 ? 4.134 9.299 9.454 1.00 88.12 125 SER A N 1
ATOM 997 C CA . SER A 1 125 ? 5.009 10.451 9.690 1.00 88.12 125 SER A CA 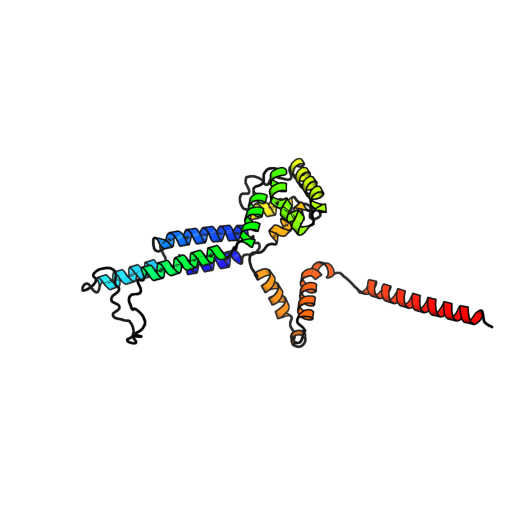1
ATOM 998 C C . SER A 1 125 ? 4.464 11.401 10.758 1.00 88.12 125 SER A C 1
ATOM 1000 O O . SER A 1 125 ? 5.198 12.278 11.219 1.00 88.12 125 SER A O 1
ATOM 1002 N N . ALA A 1 126 ? 3.214 11.215 11.189 1.00 90.06 126 ALA A N 1
ATOM 1003 C CA . ALA A 1 126 ? 2.562 12.062 12.173 1.00 90.06 126 ALA A CA 1
ATOM 1004 C C . ALA A 1 126 ? 3.264 11.996 13.539 1.00 90.06 126 ALA A C 1
ATOM 1006 O O . ALA A 1 126 ? 3.547 10.926 14.088 1.00 90.06 126 ALA A O 1
ATOM 1007 N N . ARG A 1 127 ? 3.538 13.172 14.117 1.00 87.50 127 ARG A N 1
ATOM 1008 C CA . ARG A 1 127 ? 4.202 13.300 15.427 1.00 87.50 127 ARG A CA 1
ATOM 1009 C C . ARG A 1 127 ? 3.323 13.889 16.517 1.00 87.50 127 ARG A C 1
ATOM 1011 O O . ARG A 1 127 ? 3.717 13.840 17.677 1.00 87.50 127 ARG A O 1
ATOM 1018 N N . SER A 1 128 ? 2.145 14.390 16.167 1.00 89.75 128 SER A N 1
ATOM 1019 C CA . SER A 1 128 ? 1.166 14.893 17.123 1.00 89.75 128 SER A CA 1
ATOM 1020 C C . SER A 1 128 ? -0.157 14.118 17.026 1.00 89.75 128 SER A C 1
ATOM 1022 O O . SER A 1 128 ? -0.451 13.516 15.982 1.00 89.75 128 SER A O 1
ATOM 1024 N N . PRO A 1 129 ? -0.981 14.138 18.092 1.00 89.75 129 PRO A N 1
ATOM 1025 C CA . PRO A 1 129 ? -2.343 13.616 18.039 1.00 89.75 129 PRO A CA 1
ATOM 1026 C C . PRO A 1 129 ? -3.152 14.246 16.902 1.00 89.75 129 PRO A C 1
ATOM 1028 O O . PRO A 1 129 ? -3.856 13.547 16.180 1.00 89.75 129 PRO A O 1
ATOM 1031 N N . GLN A 1 130 ? -3.022 15.560 16.717 1.00 92.56 130 GLN A N 1
ATOM 1032 C CA . GLN A 1 130 ? -3.761 16.332 15.722 1.00 92.56 130 GLN A CA 1
ATOM 1033 C C . GLN A 1 130 ? -3.378 15.923 14.299 1.00 92.56 130 GLN A C 1
ATOM 1035 O O . GLN A 1 130 ? -4.265 15.718 13.472 1.00 92.56 130 GLN A O 1
ATOM 1040 N N . ASP A 1 131 ? -2.084 15.746 14.029 1.00 92.00 131 ASP A N 1
ATOM 1041 C CA . ASP A 1 131 ? -1.605 15.290 12.719 1.00 92.00 131 ASP A CA 1
ATOM 1042 C C . ASP A 1 131 ? -2.080 13.867 12.428 1.00 92.00 131 ASP A C 1
ATOM 1044 O O . ASP A 1 131 ? -2.524 13.573 11.321 1.00 92.00 131 ASP A O 1
ATOM 1048 N N . THR A 1 132 ? -2.045 13.000 13.443 1.00 91.38 132 THR A N 1
ATOM 1049 C CA . THR A 1 132 ? -2.507 11.613 13.329 1.00 91.38 132 THR A CA 1
ATOM 1050 C C . THR A 1 132 ? -3.990 11.572 12.998 1.00 91.38 132 THR A C 1
ATOM 1052 O O . THR A 1 132 ? -4.386 10.932 12.028 1.00 91.38 132 THR A O 1
ATOM 1055 N N . ILE A 1 133 ? -4.810 12.298 13.764 1.00 92.81 133 ILE A N 1
ATOM 1056 C CA . ILE A 1 133 ? -6.253 12.396 13.534 1.00 92.81 133 ILE A CA 1
ATOM 1057 C C . ILE A 1 133 ? -6.514 12.932 12.129 1.00 92.81 133 ILE A C 1
ATOM 1059 O O . ILE A 1 133 ? -7.292 12.342 11.389 1.00 92.81 133 ILE A O 1
ATOM 1063 N N . LYS A 1 134 ? -5.836 14.010 11.725 1.00 92.44 134 LYS A N 1
ATOM 1064 C CA . LYS A 1 134 ? -6.012 14.603 10.396 1.00 92.44 134 LYS A CA 1
ATOM 1065 C C . LYS A 1 134 ? -5.664 13.626 9.269 1.00 92.44 134 LYS A C 1
ATOM 1067 O O . LYS A 1 134 ? -6.351 13.637 8.253 1.00 92.44 134 LYS A O 1
ATOM 1072 N N . ALA A 1 135 ? -4.638 12.795 9.447 1.00 90.56 135 ALA A N 1
ATOM 1073 C CA . ALA A 1 135 ? -4.185 11.853 8.428 1.00 90.56 135 ALA A CA 1
ATOM 1074 C C . ALA A 1 135 ? -5.178 10.707 8.175 1.00 90.56 135 ALA A C 1
ATOM 1076 O O . ALA A 1 135 ? -5.386 10.350 7.020 1.00 90.56 135 ALA A O 1
ATOM 1077 N N . ILE A 1 136 ? -5.797 10.151 9.227 1.00 90.06 136 ILE A N 1
ATOM 1078 C CA . ILE A 1 136 ? -6.616 8.923 9.115 1.00 90.06 136 ILE A CA 1
ATOM 1079 C C . ILE A 1 136 ? -8.104 9.113 9.405 1.00 90.06 136 ILE A C 1
ATOM 1081 O O . ILE A 1 136 ? -8.869 8.154 9.335 1.00 90.06 136 ILE A O 1
ATOM 1085 N N . ARG A 1 137 ? -8.554 10.336 9.708 1.00 90.50 137 ARG A N 1
ATOM 1086 C CA . ARG A 1 137 ? -9.972 10.624 9.972 1.00 90.50 137 ARG A CA 1
ATOM 1087 C C . ARG A 1 137 ? -10.881 10.172 8.831 1.00 90.50 137 ARG A C 1
ATOM 1089 O O . ARG A 1 137 ? -11.894 9.538 9.100 1.00 90.50 137 ARG A O 1
ATOM 1096 N N . CYS A 1 138 ? -10.512 10.456 7.583 1.00 88.50 138 CYS A N 1
ATOM 1097 C CA . CYS A 1 138 ? -11.308 10.047 6.425 1.00 88.50 138 CYS A CA 1
ATOM 1098 C C . CYS A 1 138 ? -11.416 8.519 6.308 1.00 88.50 138 CYS A C 1
ATOM 1100 O O . CYS A 1 138 ? -12.470 8.011 5.937 1.00 88.50 138 CYS A O 1
ATOM 1102 N N . ASP A 1 139 ? -10.365 7.777 6.670 1.00 89.25 139 ASP A N 1
ATOM 1103 C CA . ASP A 1 139 ? -10.405 6.312 6.645 1.00 89.25 139 ASP A CA 1
ATOM 1104 C C . ASP A 1 139 ? -11.260 5.761 7.794 1.00 89.25 139 ASP A C 1
ATOM 1106 O O . ASP A 1 139 ? -11.977 4.781 7.614 1.00 89.25 139 ASP A O 1
ATOM 1110 N N . ILE A 1 140 ? -11.244 6.407 8.965 1.00 91.31 140 ILE A N 1
ATOM 1111 C CA . ILE A 1 140 ? -12.143 6.058 10.074 1.00 91.31 140 ILE A CA 1
ATOM 1112 C C . ILE A 1 140 ? -13.602 6.274 9.666 1.00 91.31 140 ILE A C 1
ATOM 1114 O O . ILE A 1 140 ? -14.419 5.373 9.841 1.00 91.31 140 ILE A O 1
ATOM 1118 N N . GLU A 1 141 ? -13.910 7.440 9.094 1.00 91.56 141 GLU A N 1
ATOM 1119 C CA . GLU A 1 141 ? -15.244 7.776 8.589 1.00 91.56 141 GLU A CA 1
ATOM 1120 C C . GLU A 1 141 ? -15.704 6.765 7.531 1.00 91.56 141 GLU A C 1
ATOM 1122 O O . GLU A 1 141 ? -16.830 6.275 7.600 1.00 91.56 141 GLU A O 1
ATOM 1127 N N . GLY A 1 142 ? -14.823 6.407 6.591 1.00 88.69 142 GLY A N 1
ATOM 1128 C CA . GLY A 1 142 ? -15.131 5.475 5.508 1.00 88.69 142 GLY A CA 1
ATOM 1129 C C . GLY A 1 142 ? -15.280 4.014 5.945 1.00 88.69 142 GLY A C 1
ATOM 1130 O O . GLY A 1 142 ? -16.156 3.318 5.437 1.00 88.69 142 GLY A O 1
ATOM 1131 N N . ILE A 1 143 ? -14.447 3.533 6.874 1.00 87.94 143 ILE A N 1
ATOM 1132 C CA . ILE A 1 143 ? -14.427 2.117 7.287 1.00 87.94 143 ILE A CA 1
ATOM 1133 C C . ILE A 1 143 ? -15.416 1.847 8.426 1.00 87.94 143 ILE A C 1
ATOM 1135 O O . ILE A 1 143 ? -16.051 0.792 8.455 1.00 87.94 143 ILE A O 1
ATOM 1139 N N . PHE A 1 144 ? -15.529 2.769 9.384 1.00 88.19 144 PHE A N 1
ATOM 1140 C CA . PHE A 1 144 ? -16.268 2.552 10.630 1.00 88.19 144 PHE A CA 1
ATOM 1141 C C . PHE A 1 144 ? -17.473 3.475 10.807 1.00 88.19 144 PHE A C 1
ATOM 1143 O O . PHE A 1 144 ? -18.197 3.295 11.779 1.00 88.19 144 PHE A O 1
ATOM 1150 N N . GLY A 1 145 ? -17.712 4.429 9.908 1.00 90.00 145 GLY A N 1
ATOM 1151 C CA . GLY A 1 145 ? -18.811 5.384 10.035 1.00 90.00 145 GLY A CA 1
ATOM 1152 C C . GLY A 1 145 ? -18.441 6.625 10.849 1.00 90.00 145 GLY A C 1
ATOM 1153 O O . GLY A 1 145 ? -17.538 6.626 11.691 1.00 90.00 145 GLY A O 1
ATOM 1154 N N . ASN A 1 146 ? -19.155 7.717 10.578 1.00 90.94 146 ASN A N 1
ATOM 1155 C CA . ASN A 1 146 ? -18.875 9.041 11.138 1.00 90.94 146 ASN A CA 1
ATOM 1156 C C . ASN A 1 146 ? -19.119 9.108 12.659 1.00 90.94 146 ASN A C 1
ATOM 1158 O O . ASN A 1 146 ? -18.450 9.840 13.385 1.00 90.94 146 ASN A O 1
ATOM 1162 N N . GLU A 1 147 ? -20.043 8.299 13.168 1.00 91.06 147 GLU A N 1
ATOM 1163 C CA . GLU A 1 147 ? -20.375 8.198 14.588 1.00 91.06 147 GLU A CA 1
ATOM 1164 C C . GLU A 1 147 ? -19.198 7.737 15.462 1.00 91.06 147 GLU A C 1
ATOM 1166 O O . GLU A 1 147 ? -19.143 8.073 16.643 1.00 91.06 147 GLU A O 1
ATOM 1171 N N . ASN A 1 148 ? -18.232 7.016 14.885 1.00 89.94 148 ASN A N 1
ATOM 1172 C CA . ASN A 1 148 ? -17.093 6.452 15.609 1.00 89.94 148 ASN A CA 1
ATOM 1173 C C . ASN A 1 148 ? -15.853 7.365 15.605 1.00 89.94 148 ASN A C 1
ATOM 1175 O O . ASN A 1 148 ? -14.863 7.077 16.282 1.00 89.94 148 ASN A O 1
ATOM 1179 N N . VAL A 1 149 ? -15.897 8.490 14.883 1.00 91.38 149 VAL A N 1
ATOM 1180 C CA . VAL A 1 149 ? -14.763 9.420 14.742 1.00 91.38 149 VAL A CA 1
ATOM 1181 C C . VAL A 1 149 ? -14.395 10.073 16.065 1.00 91.38 149 VAL A C 1
ATOM 1183 O O . VAL A 1 149 ? -13.216 10.203 16.380 1.00 91.38 149 VAL A O 1
ATOM 1186 N N . THR A 1 150 ? -15.387 10.477 16.856 1.00 91.69 150 THR A N 1
ATOM 1187 C CA . THR A 1 150 ? -15.162 11.131 18.154 1.00 91.69 150 THR A CA 1
ATOM 1188 C C . THR A 1 150 ? -14.452 10.192 19.123 1.00 91.69 150 THR A C 1
ATOM 1190 O O . THR A 1 150 ? -13.425 10.557 19.689 1.00 91.69 150 THR A O 1
ATOM 1193 N N . THR A 1 151 ? -14.927 8.947 19.226 1.00 92.31 151 THR A N 1
ATOM 1194 C CA . THR A 1 151 ? -14.285 7.899 20.030 1.00 92.31 151 THR A CA 1
ATOM 1195 C C . THR A 1 151 ? -12.855 7.634 19.566 1.00 92.31 151 THR A C 1
ATOM 1197 O O . THR A 1 151 ? -11.949 7.523 20.388 1.00 92.31 151 THR A O 1
ATOM 1200 N N . PHE A 1 152 ? -12.624 7.583 18.254 1.00 92.25 152 PHE A N 1
ATOM 1201 C CA . PHE A 1 152 ? -11.282 7.444 17.698 1.00 92.25 152 PHE A CA 1
ATOM 1202 C C . PHE A 1 152 ? -10.359 8.626 18.068 1.00 92.25 152 PHE A C 1
ATOM 1204 O O . PHE A 1 152 ? -9.211 8.404 18.455 1.00 92.25 152 PHE A O 1
ATOM 1211 N N . CYS A 1 153 ? -10.837 9.872 18.001 1.00 92.19 153 CYS A N 1
ATOM 1212 C CA . CYS A 1 153 ? -10.052 11.046 18.398 1.00 92.19 153 CYS A CA 1
ATOM 1213 C C . CYS A 1 153 ? -9.605 10.959 19.866 1.00 92.19 153 CYS A C 1
ATOM 1215 O O . CYS A 1 153 ? -8.424 11.163 20.162 1.00 92.19 153 CYS A O 1
ATOM 1217 N N . ASP A 1 154 ? -10.521 10.596 20.766 1.00 91.69 154 ASP A N 1
ATOM 1218 C CA . ASP A 1 154 ? -10.225 10.418 22.191 1.00 91.69 154 ASP A CA 1
ATOM 1219 C C . ASP A 1 154 ? -9.211 9.285 22.421 1.00 91.69 154 ASP A C 1
ATOM 1221 O O . ASP A 1 154 ? -8.288 9.414 23.233 1.00 91.69 154 ASP A O 1
ATOM 1225 N N . GLU A 1 155 ? -9.324 8.185 21.666 1.00 90.62 155 GLU A N 1
ATOM 1226 C CA . GLU A 1 155 ? -8.353 7.089 21.701 1.00 90.62 155 GLU A CA 1
ATOM 1227 C C . GLU A 1 155 ? -6.943 7.553 21.321 1.00 90.62 155 GLU A C 1
ATOM 1229 O O . GLU A 1 155 ? -5.987 7.205 22.020 1.00 90.62 155 GLU A O 1
ATOM 1234 N N . VAL A 1 156 ? -6.800 8.325 20.237 1.00 90.19 156 VAL A N 1
ATOM 1235 C CA . VAL A 1 156 ? -5.499 8.837 19.778 1.00 90.19 156 VAL A CA 1
ATOM 1236 C C . VAL A 1 156 ? -4.894 9.775 20.814 1.00 90.19 156 VAL A C 1
ATOM 1238 O O . VAL A 1 156 ? -3.735 9.594 21.191 1.00 90.19 156 VAL A O 1
ATOM 1241 N N . ILE A 1 157 ? -5.671 10.732 21.328 1.00 91.31 157 ILE A N 1
ATOM 1242 C CA . ILE A 1 157 ? -5.206 11.666 22.363 1.00 91.31 157 ILE A CA 1
ATOM 1243 C C . ILE A 1 157 ? -4.720 10.890 23.596 1.00 91.31 157 ILE A C 1
ATOM 1245 O O . ILE A 1 157 ? -3.622 11.144 24.094 1.00 91.31 157 ILE A O 1
ATOM 1249 N N . GLY A 1 158 ? -5.479 9.884 24.043 1.00 88.94 158 GLY A N 1
ATOM 1250 C CA . GLY A 1 158 ? -5.090 9.032 25.167 1.00 88.94 158 GLY A CA 1
ATOM 1251 C C . GLY A 1 158 ? -3.823 8.200 24.916 1.00 88.94 158 GLY A C 1
ATOM 1252 O O . GLY A 1 158 ? -3.029 7.983 25.835 1.00 88.94 158 GLY A O 1
ATOM 1253 N N . LEU A 1 159 ? -3.594 7.736 23.683 1.00 87.31 159 LEU A N 1
ATOM 1254 C CA . LEU A 1 159 ? -2.378 6.996 23.321 1.00 87.31 159 LEU A CA 1
ATOM 1255 C C . LEU A 1 159 ? -1.124 7.880 23.359 1.00 87.31 159 LEU A C 1
ATOM 1257 O O . LEU A 1 159 ? -0.082 7.425 23.832 1.00 87.31 159 LEU A O 1
ATOM 1261 N N . TYR A 1 160 ? -1.231 9.134 22.917 1.00 88.06 160 TYR A N 1
ATOM 1262 C CA . TYR A 1 160 ? -0.142 10.112 23.004 1.00 88.06 160 TYR A CA 1
ATOM 1263 C C . TYR A 1 160 ? 0.098 10.603 24.438 1.00 88.06 160 TYR A C 1
ATOM 1265 O O . TYR A 1 160 ? 1.241 10.810 24.824 1.00 88.06 160 TYR A O 1
ATOM 1273 N N . ALA A 1 161 ? -0.948 10.730 25.260 1.00 85.62 161 ALA A N 1
ATOM 1274 C CA . ALA A 1 161 ? -0.811 11.135 26.662 1.00 85.62 161 ALA A CA 1
ATOM 1275 C C . ALA A 1 161 ? -0.141 10.069 27.554 1.00 85.62 161 ALA A C 1
ATOM 1277 O O . ALA A 1 161 ? 0.352 10.385 28.632 1.00 85.62 161 ALA A O 1
ATOM 1278 N N . THR A 1 162 ? -0.138 8.801 27.129 1.00 82.12 162 THR A N 1
ATOM 1279 C CA . THR A 1 162 ? 0.423 7.666 27.887 1.00 82.12 162 THR A CA 1
ATOM 1280 C C . THR A 1 162 ? 1.789 7.195 27.367 1.00 82.12 162 THR A C 1
ATOM 1282 O O . THR A 1 162 ? 2.195 6.072 27.667 1.00 82.12 162 THR A O 1
ATOM 1285 N N . ASP A 1 163 ? 2.488 8.023 26.576 1.00 68.50 163 ASP A N 1
ATOM 1286 C CA . ASP A 1 163 ? 3.793 7.730 25.945 1.00 68.50 163 ASP A CA 1
ATOM 1287 C C . ASP A 1 163 ? 3.809 6.460 25.066 1.00 68.50 163 ASP A C 1
ATOM 1289 O O . ASP A 1 163 ? 4.846 5.837 24.807 1.00 68.50 163 ASP A O 1
ATOM 1293 N N . LYS A 1 164 ? 2.643 6.031 24.567 1.00 73.06 164 LYS A N 1
ATOM 1294 C CA . LYS A 1 164 ? 2.549 4.881 23.652 1.00 73.06 164 LYS A CA 1
ATOM 1295 C C . LYS A 1 164 ? 2.758 5.268 22.186 1.00 73.06 164 LYS A C 1
ATOM 1297 O O . LYS A 1 164 ? 2.950 4.371 21.365 1.00 73.06 164 LYS A O 1
ATOM 1302 N N . LEU A 1 165 ? 2.729 6.565 21.885 1.00 78.62 165 LEU A N 1
ATOM 1303 C CA . LEU A 1 165 ? 2.945 7.208 20.587 1.00 78.62 165 LEU A CA 1
ATOM 1304 C C . LEU A 1 165 ? 3.674 8.547 20.815 1.00 78.62 165 LEU A C 1
ATOM 1306 O O . LEU A 1 165 ? 3.490 9.130 21.883 1.00 78.62 165 LEU A O 1
ATOM 1310 N N . PRO A 1 166 ? 4.449 9.072 19.845 1.00 80.12 166 PRO A N 1
ATOM 1311 C CA . PRO A 1 166 ? 4.651 8.591 18.472 1.00 80.12 166 PRO A CA 1
ATOM 1312 C C . PRO A 1 166 ? 5.678 7.451 18.353 1.00 80.12 166 PRO A C 1
ATOM 1314 O O . PRO A 1 166 ? 6.307 7.043 19.327 1.00 80.12 166 PRO A O 1
ATOM 1317 N N . CYS A 1 167 ? 5.852 6.923 17.136 1.00 78.88 167 CYS A N 1
ATOM 1318 C CA . CYS A 1 167 ? 6.898 5.943 16.857 1.00 78.88 167 CYS A CA 1
ATOM 1319 C C . CYS A 1 167 ? 8.293 6.551 17.130 1.00 78.88 167 CYS A C 1
ATOM 1321 O O . CYS A 1 167 ? 8.547 7.689 16.721 1.00 78.88 167 CYS A O 1
ATOM 1323 N N . PRO A 1 168 ? 9.207 5.813 17.786 1.00 78.44 168 PRO A N 1
ATOM 1324 C CA . PRO A 1 168 ? 10.589 6.225 17.982 1.00 78.44 168 PRO A CA 1
ATOM 1325 C C . PRO A 1 168 ? 11.291 6.635 16.680 1.00 78.44 168 PRO A C 1
ATOM 1327 O O . PRO A 1 168 ? 11.114 6.006 15.638 1.00 78.44 168 PRO A O 1
ATOM 1330 N N . ILE A 1 169 ? 12.135 7.669 16.760 1.00 78.69 169 ILE A N 1
ATOM 1331 C CA . ILE A 1 169 ? 12.825 8.276 15.603 1.00 78.69 169 ILE A CA 1
ATOM 1332 C C . ILE A 1 169 ? 13.800 7.297 14.925 1.00 78.69 169 ILE A C 1
ATOM 1334 O O . ILE A 1 169 ? 14.083 7.430 13.740 1.00 78.69 169 ILE A O 1
ATOM 1338 N N . ASN A 1 170 ? 14.298 6.300 15.658 1.00 81.56 170 ASN A N 1
ATOM 1339 C CA . ASN A 1 170 ? 15.195 5.272 15.129 1.00 81.56 170 ASN A CA 1
ATOM 1340 C C . ASN A 1 170 ? 14.505 4.277 14.180 1.00 81.56 170 ASN A C 1
ATOM 1342 O O . ASN A 1 170 ? 15.200 3.539 13.489 1.00 81.56 170 ASN A O 1
ATOM 1346 N N . ILE A 1 171 ? 13.170 4.240 14.139 1.00 82.62 171 ILE A N 1
ATOM 1347 C CA . ILE A 1 171 ? 12.411 3.404 13.207 1.00 82.62 171 ILE A CA 1
ATOM 1348 C C . ILE A 1 171 ? 11.991 4.280 12.024 1.00 82.62 171 ILE A C 1
ATOM 1350 O O . ILE A 1 171 ? 11.016 5.033 12.090 1.00 82.62 171 ILE A O 1
ATOM 1354 N N . THR A 1 172 ? 12.763 4.206 10.945 1.00 80.12 172 THR A N 1
ATOM 1355 C CA . THR A 1 172 ? 12.536 4.991 9.723 1.00 80.12 172 THR A CA 1
ATOM 1356 C C . THR A 1 172 ? 11.630 4.273 8.729 1.00 80.12 172 THR A C 1
ATOM 1358 O O . THR A 1 172 ? 10.804 4.922 8.091 1.00 80.12 172 THR A O 1
ATOM 1361 N N . ASP A 1 173 ? 11.753 2.949 8.653 1.00 83.00 173 ASP A N 1
ATOM 1362 C CA . ASP A 1 173 ? 11.014 2.077 7.743 1.00 83.00 173 ASP A CA 1
ATOM 1363 C C . ASP A 1 173 ? 9.487 2.080 8.013 1.00 83.00 173 ASP A C 1
ATOM 1365 O O . ASP A 1 173 ? 9.080 1.860 9.163 1.00 83.00 173 ASP A O 1
ATOM 1369 N N . PRO A 1 174 ? 8.634 2.312 6.989 1.00 83.00 174 PRO A N 1
ATOM 1370 C CA . PRO A 1 174 ? 7.172 2.290 7.106 1.00 83.00 174 PRO A CA 1
ATOM 1371 C C . PRO A 1 174 ? 6.625 1.022 7.765 1.00 83.00 174 PRO A C 1
ATOM 1373 O O . PRO A 1 174 ? 5.796 1.095 8.679 1.00 83.00 174 PRO A O 1
ATOM 1376 N N . THR A 1 175 ? 7.141 -0.135 7.358 1.00 80.75 175 THR A N 1
ATOM 1377 C CA . THR A 1 175 ? 6.717 -1.438 7.868 1.00 80.75 175 THR A CA 1
ATOM 1378 C C . THR A 1 175 ? 7.080 -1.593 9.346 1.00 80.75 175 THR A C 1
ATOM 1380 O O . THR A 1 175 ? 6.239 -1.960 10.171 1.00 80.75 175 THR A O 1
ATOM 1383 N N . GLY A 1 176 ? 8.291 -1.201 9.741 1.00 82.94 176 GLY A N 1
ATOM 1384 C CA . GLY A 1 176 ? 8.732 -1.157 11.134 1.00 82.94 176 GLY A CA 1
ATOM 1385 C C . GLY A 1 176 ? 7.861 -0.256 12.016 1.00 82.94 176 GLY A C 1
ATOM 1386 O O . GLY A 1 176 ? 7.511 -0.642 13.137 1.00 82.94 176 GLY A O 1
ATOM 1387 N N . LYS A 1 177 ? 7.458 0.919 11.515 1.00 87.25 177 LYS A N 1
ATOM 1388 C CA . LYS A 1 177 ? 6.548 1.830 12.234 1.00 87.25 177 LYS A CA 1
ATOM 1389 C C . LYS A 1 177 ? 5.165 1.211 12.428 1.00 87.25 177 LYS A C 1
ATOM 1391 O O . LYS A 1 177 ? 4.588 1.301 13.512 1.00 87.25 177 LYS A O 1
ATOM 1396 N N . LEU A 1 178 ? 4.656 0.528 11.408 1.00 85.75 178 LEU A N 1
ATOM 1397 C CA . LEU A 1 178 ? 3.378 -0.167 11.473 1.00 85.75 178 LEU A CA 1
ATOM 1398 C C . LEU A 1 178 ? 3.399 -1.295 12.521 1.00 85.75 178 LEU A C 1
ATOM 1400 O O . LEU A 1 178 ? 2.508 -1.370 13.370 1.00 85.75 178 LEU A O 1
ATOM 1404 N N . TYR A 1 179 ? 4.455 -2.115 12.544 1.00 83.88 179 TYR A N 1
ATOM 1405 C CA . TYR A 1 179 ? 4.647 -3.133 13.584 1.00 83.88 179 TYR A CA 1
ATOM 1406 C C . TYR A 1 179 ? 4.751 -2.531 14.989 1.00 83.88 179 TYR A C 1
ATOM 1408 O O . TYR A 1 179 ? 4.211 -3.096 15.947 1.00 83.88 179 TYR A O 1
ATOM 1416 N N . TYR A 1 180 ? 5.408 -1.376 15.130 1.00 87.06 180 TYR A N 1
ATOM 1417 C CA . TYR A 1 180 ? 5.463 -0.653 16.399 1.00 87.06 180 TYR A CA 1
ATOM 1418 C C . TYR A 1 180 ? 4.056 -0.271 16.883 1.00 87.06 180 TYR A C 1
ATOM 1420 O O . TYR A 1 180 ? 3.702 -0.551 18.034 1.00 87.06 180 TYR A O 1
ATOM 1428 N N . TYR A 1 181 ? 3.227 0.298 16.003 1.00 87.38 181 TYR A N 1
ATOM 1429 C CA . TYR A 1 181 ? 1.848 0.660 16.328 1.00 87.38 181 TYR A CA 1
ATOM 1430 C C . TYR A 1 181 ? 0.982 -0.560 16.652 1.00 87.38 181 TYR A C 1
ATOM 1432 O O . TYR A 1 181 ? 0.282 -0.545 17.668 1.00 87.38 181 TYR A O 1
ATOM 1440 N N . LEU A 1 182 ? 1.091 -1.651 15.884 1.00 84.62 182 LEU A N 1
ATOM 1441 C CA . LEU A 1 182 ? 0.385 -2.905 16.172 1.00 84.62 182 LEU A CA 1
ATOM 1442 C C . LEU A 1 182 ? 0.709 -3.424 17.574 1.00 84.62 182 LEU A C 1
ATOM 1444 O O . LEU A 1 182 ? -0.205 -3.742 18.330 1.00 84.62 182 LEU A O 1
ATOM 1448 N N . LYS A 1 183 ? 1.991 -3.437 17.958 1.00 84.31 183 LYS A N 1
ATOM 1449 C CA . LYS A 1 183 ? 2.441 -3.925 19.271 1.00 84.31 183 LYS A CA 1
ATOM 1450 C C . LYS A 1 183 ? 1.937 -3.074 20.442 1.00 84.31 183 LYS A C 1
ATOM 1452 O O . LYS A 1 183 ? 1.793 -3.584 21.552 1.00 84.31 183 LYS A O 1
ATOM 1457 N N . ARG A 1 184 ? 1.732 -1.772 20.232 1.00 81.06 184 ARG A N 1
ATOM 1458 C CA . ARG A 1 184 ? 1.332 -0.816 21.283 1.00 81.06 184 ARG A CA 1
ATOM 1459 C C . ARG A 1 184 ? -0.178 -0.608 21.375 1.00 81.06 184 ARG A C 1
ATOM 1461 O O . ARG A 1 184 ? -0.668 -0.153 22.412 1.00 81.06 184 ARG A O 1
ATOM 1468 N N . SER A 1 185 ? -0.902 -0.933 20.312 1.00 79.94 185 SER A N 1
ATOM 1469 C CA . SER A 1 185 ? -2.349 -0.787 20.218 1.00 79.94 185 SER A CA 1
ATOM 1470 C C . SER A 1 185 ? -3.094 -2.008 20.782 1.00 79.94 185 SER A C 1
ATOM 1472 O O . SER A 1 185 ? -2.605 -3.132 20.741 1.00 79.94 185 SER A O 1
ATOM 1474 N N . SER A 1 186 ? -4.286 -1.787 21.345 1.00 78.50 186 SER A N 1
ATOM 1475 C CA . SER A 1 186 ? -5.186 -2.870 21.772 1.00 78.50 186 SER A CA 1
ATOM 1476 C C . SER A 1 186 ? -6.137 -3.202 20.630 1.00 78.50 186 SER A C 1
ATOM 1478 O O . SER A 1 186 ? -6.783 -2.287 20.129 1.00 78.50 186 SER A O 1
ATOM 1480 N N . SER A 1 187 ? -6.289 -4.479 20.270 1.00 70.88 187 SER A N 1
ATOM 1481 C CA . SER A 1 187 ? -7.114 -4.943 19.135 1.00 70.88 187 SER A CA 1
ATOM 1482 C C . SER A 1 187 ? -8.586 -4.506 19.180 1.00 70.88 187 SER A C 1
ATOM 1484 O O . SER A 1 187 ? -9.267 -4.499 18.158 1.00 70.88 187 SER A O 1
ATOM 1486 N N . THR A 1 188 ? -9.085 -4.118 20.352 1.00 75.81 188 THR A N 1
ATOM 1487 C CA . THR A 1 188 ? -10.448 -3.609 20.546 1.00 75.81 188 THR A CA 1
ATOM 1488 C C . THR A 1 188 ? -10.647 -2.164 20.079 1.00 75.81 188 THR A C 1
ATOM 1490 O O . THR A 1 188 ? -11.780 -1.785 19.790 1.00 75.81 188 THR A O 1
ATOM 1493 N N . LYS A 1 189 ? -9.569 -1.376 19.977 1.00 86.94 189 LYS A N 1
ATOM 1494 C CA . LYS A 1 189 ? -9.590 0.062 19.666 1.00 86.94 189 LYS A CA 1
ATOM 1495 C C . LYS A 1 189 ? -9.633 0.337 18.164 1.00 86.94 189 LYS A C 1
ATOM 1497 O O . LYS A 1 189 ? -9.031 -0.404 17.385 1.00 86.94 189 LYS A O 1
ATOM 1502 N N . PHE A 1 190 ? -10.273 1.431 17.756 1.00 89.06 190 PHE A N 1
ATOM 1503 C CA . PHE A 1 190 ? -10.344 1.839 16.347 1.00 89.06 190 PHE A CA 1
ATOM 1504 C C . PHE A 1 190 ? -8.965 2.128 15.764 1.00 89.06 190 PHE A C 1
ATOM 1506 O O . PHE A 1 190 ? -8.676 1.702 14.647 1.00 89.06 190 PHE A O 1
ATOM 1513 N N . PHE A 1 191 ? -8.078 2.743 16.551 1.00 89.06 191 PHE A N 1
ATOM 1514 C CA . PHE A 1 191 ? -6.689 2.954 16.139 1.00 89.06 191 PHE A CA 1
ATOM 1515 C C . PHE A 1 191 ? -6.006 1.642 15.716 1.00 89.06 191 PHE A C 1
ATOM 1517 O O . PHE A 1 191 ? -5.403 1.566 14.650 1.00 89.06 191 PHE A O 1
ATOM 1524 N N . ALA A 1 192 ? -6.145 0.579 16.516 1.00 87.38 192 ALA A N 1
ATOM 1525 C CA . ALA A 1 192 ? -5.549 -0.718 16.201 1.00 87.38 192 ALA A CA 1
ATOM 1526 C C . ALA A 1 192 ? -6.142 -1.325 14.928 1.00 87.38 192 ALA A C 1
ATOM 1528 O O . ALA A 1 192 ? -5.409 -1.875 14.112 1.00 87.38 192 ALA A O 1
ATOM 1529 N N . LYS A 1 193 ? -7.462 -1.205 14.749 1.00 88.88 193 LYS A N 1
ATOM 1530 C CA . LYS A 1 193 ? -8.161 -1.723 13.570 1.00 88.88 193 LYS A CA 1
ATOM 1531 C C . LYS A 1 193 ? -7.729 -1.010 12.290 1.00 88.88 193 LYS A C 1
ATOM 1533 O O . LYS A 1 193 ? -7.549 -1.681 11.284 1.00 88.88 193 LYS A O 1
ATOM 1538 N N . VAL A 1 194 ? -7.497 0.305 12.326 1.00 89.31 194 VAL A N 1
ATOM 1539 C CA . VAL A 1 194 ? -6.941 1.041 11.173 1.00 89.31 194 VAL A CA 1
ATOM 1540 C C . VAL A 1 194 ? -5.514 0.609 10.873 1.00 89.31 194 VAL A C 1
ATOM 1542 O O . VAL A 1 194 ? -5.187 0.346 9.721 1.00 89.31 194 VAL A O 1
ATOM 1545 N N . VAL A 1 195 ? -4.665 0.476 11.894 1.00 88.81 195 VAL A N 1
ATOM 1546 C CA . VAL A 1 195 ? -3.290 -0.003 11.692 1.00 88.81 195 VAL A CA 1
ATOM 1547 C C . VAL A 1 195 ? -3.296 -1.419 11.103 1.00 88.81 195 VAL A C 1
ATOM 1549 O O . VAL A 1 195 ? -2.522 -1.706 10.197 1.00 88.81 195 VAL A O 1
ATOM 1552 N N . GLN A 1 196 ? -4.193 -2.296 11.561 1.00 85.12 196 GLN A N 1
ATOM 1553 C CA . GLN A 1 196 ? -4.388 -3.630 10.983 1.00 85.12 196 GLN A CA 1
ATOM 1554 C C . GLN A 1 196 ? -4.925 -3.573 9.550 1.00 85.12 196 GLN A C 1
ATOM 1556 O O . GLN A 1 196 ? -4.471 -4.340 8.706 1.00 85.12 196 GLN A O 1
ATOM 1561 N N . ALA A 1 197 ? -5.859 -2.667 9.253 1.00 86.19 197 ALA A N 1
ATOM 1562 C CA . ALA A 1 197 ? -6.343 -2.458 7.894 1.00 86.19 197 ALA A CA 1
ATOM 1563 C C . ALA A 1 197 ? -5.172 -2.095 6.973 1.00 86.19 197 ALA A C 1
ATOM 1565 O O . ALA A 1 197 ? -4.916 -2.816 6.018 1.00 86.19 197 ALA A O 1
ATOM 1566 N N . TYR A 1 198 ? -4.362 -1.098 7.333 1.00 85.56 198 TYR A N 1
ATOM 1567 C CA . TYR A 1 198 ? -3.152 -0.753 6.584 1.00 85.56 198 TYR A CA 1
ATOM 1568 C C . TYR A 1 198 ? -2.141 -1.908 6.477 1.00 85.56 198 TYR A C 1
ATOM 1570 O O . TYR A 1 198 ? -1.567 -2.110 5.411 1.00 85.56 198 TYR A O 1
ATOM 1578 N N . ALA A 1 199 ? -1.979 -2.718 7.529 1.00 80.50 199 ALA A N 1
ATOM 1579 C CA . ALA A 1 199 ? -1.126 -3.915 7.521 1.00 80.50 199 ALA A CA 1
ATOM 1580 C C . ALA A 1 199 ? -1.563 -4.980 6.510 1.00 80.50 199 ALA A C 1
ATOM 1582 O O . ALA A 1 199 ? -0.751 -5.769 6.034 1.00 80.50 199 ALA A O 1
ATOM 1583 N N . THR A 1 200 ? -2.871 -5.066 6.273 1.00 78.06 200 THR A N 1
ATOM 1584 C CA . THR A 1 200 ? -3.494 -6.135 5.484 1.00 78.06 200 THR A CA 1
ATOM 1585 C C . THR A 1 200 ? -3.719 -5.747 4.035 1.00 78.06 200 THR A C 1
ATOM 1587 O O . THR A 1 200 ? -4.020 -6.625 3.223 1.00 78.06 200 THR A O 1
ATOM 1590 N N . ILE A 1 201 ? -3.533 -4.471 3.685 1.00 78.31 201 ILE A N 1
ATOM 1591 C CA . ILE A 1 201 ? -3.536 -4.051 2.291 1.00 78.31 201 ILE A CA 1
ATOM 1592 C C . ILE A 1 201 ? -2.286 -4.630 1.637 1.00 78.31 201 ILE A C 1
ATOM 1594 O O . ILE A 1 201 ? -1.169 -4.142 1.805 1.00 78.31 201 ILE A O 1
ATOM 1598 N N . THR A 1 202 ? -2.504 -5.712 0.900 1.00 69.88 202 THR A N 1
ATOM 1599 C CA . THR A 1 202 ? -1.461 -6.372 0.131 1.00 69.88 202 THR A CA 1
ATOM 1600 C C . THR A 1 202 ? -1.566 -5.915 -1.322 1.00 69.88 202 THR A C 1
ATOM 1602 O O . THR A 1 202 ? -2.650 -5.947 -1.903 1.00 69.88 202 THR A O 1
ATOM 1605 N N . PRO A 1 203 ? -0.453 -5.501 -1.937 1.00 64.25 203 PRO A N 1
ATOM 1606 C CA . PRO A 1 203 ? -0.440 -4.988 -3.309 1.00 64.25 203 PRO A CA 1
ATOM 1607 C C . PRO A 1 203 ? -0.588 -6.071 -4.386 1.00 64.25 203 PRO A C 1
ATOM 1609 O O . PRO A 1 203 ? -0.578 -5.772 -5.576 1.00 64.25 203 PRO A O 1
ATOM 1612 N N . HIS A 1 204 ? -0.676 -7.342 -3.997 1.00 65.31 204 HIS A N 1
ATOM 1613 C CA . HIS A 1 204 ? -0.582 -8.461 -4.920 1.00 65.31 204 HIS A CA 1
ATOM 1614 C C . HIS A 1 204 ? -1.650 -9.513 -4.635 1.00 65.31 204 HIS A C 1
ATOM 1616 O O . HIS A 1 204 ? -2.034 -9.778 -3.495 1.00 65.31 204 HIS A O 1
ATOM 1622 N N . SER A 1 205 ? -2.089 -10.173 -5.702 1.00 64.31 205 SER A N 1
ATOM 1623 C CA . SER A 1 205 ? -3.095 -11.231 -5.681 1.00 64.31 205 SER A CA 1
ATOM 1624 C C . SER A 1 205 ? -2.640 -12.504 -4.967 1.00 64.31 205 SER A C 1
ATOM 1626 O O . SER A 1 205 ? -3.467 -13.390 -4.804 1.00 64.31 205 SER A O 1
ATOM 1628 N N . CYS A 1 206 ? -1.391 -12.631 -4.497 1.00 63.97 206 CYS A N 1
ATOM 1629 C CA . CYS A 1 206 ? -0.870 -13.874 -3.902 1.00 63.97 206 CYS A CA 1
ATOM 1630 C C . CYS A 1 206 ? -1.724 -14.388 -2.741 1.00 63.97 206 CYS A C 1
ATOM 1632 O O . CYS A 1 206 ? -1.954 -15.590 -2.651 1.00 63.97 206 CYS A O 1
ATOM 1634 N N . GLY A 1 207 ? -2.244 -13.508 -1.876 1.00 66.38 207 GLY A N 1
ATOM 1635 C CA . GLY A 1 207 ? -3.155 -13.927 -0.807 1.00 66.38 207 GLY A CA 1
ATOM 1636 C C . GLY A 1 207 ? -4.406 -14.615 -1.366 1.00 66.38 207 GLY A C 1
ATOM 1637 O O . GLY A 1 207 ? -4.769 -15.715 -0.942 1.00 66.38 207 GLY A O 1
ATOM 1638 N N . LEU A 1 208 ? -5.012 -14.004 -2.387 1.00 69.12 208 LEU A N 1
ATOM 1639 C CA . LEU A 1 208 ? -6.176 -14.539 -3.086 1.00 69.12 208 LEU A CA 1
ATOM 1640 C C . LEU A 1 208 ? -5.827 -15.804 -3.892 1.00 69.12 208 LEU A C 1
ATOM 1642 O O . LEU A 1 208 ? -6.542 -16.795 -3.817 1.00 69.12 208 LEU A O 1
ATOM 1646 N N . GLU A 1 209 ? -4.714 -15.814 -4.620 1.00 69.38 209 GLU A N 1
ATOM 1647 C CA . GLU A 1 209 ? -4.234 -16.938 -5.431 1.00 69.38 209 GLU A CA 1
ATOM 1648 C C . GLU A 1 209 ? -3.875 -18.143 -4.571 1.00 69.38 209 GLU A C 1
ATOM 1650 O O . GLU A 1 209 ? -4.211 -19.273 -4.921 1.00 69.38 209 GLU A O 1
ATOM 1655 N N . ARG A 1 210 ? -3.244 -17.925 -3.413 1.00 69.38 210 ARG A N 1
ATOM 1656 C CA . ARG A 1 210 ? -2.961 -18.976 -2.436 1.00 69.38 210 ARG A CA 1
ATOM 1657 C C . ARG A 1 210 ? -4.257 -19.527 -1.860 1.00 69.38 210 ARG A C 1
ATOM 1659 O O . ARG A 1 210 ? -4.407 -20.745 -1.801 1.00 69.38 210 ARG A O 1
ATOM 1666 N N . ALA A 1 211 ? -5.210 -18.663 -1.505 1.00 70.81 211 ALA A N 1
ATOM 1667 C CA . ALA A 1 211 ? -6.531 -19.083 -1.047 1.00 70.81 211 ALA A CA 1
ATOM 1668 C C . ALA A 1 211 ? -7.260 -19.926 -2.110 1.00 70.81 211 ALA A C 1
ATOM 1670 O O . ALA A 1 211 ? -7.739 -21.024 -1.817 1.00 70.81 211 ALA A O 1
ATOM 1671 N N . VAL A 1 212 ? -7.278 -19.467 -3.364 1.00 73.75 212 VAL A N 1
ATOM 1672 C CA . VAL A 1 212 ? -7.861 -20.192 -4.503 1.00 73.75 212 VAL A CA 1
ATOM 1673 C C . VAL A 1 212 ? -7.126 -21.510 -4.750 1.00 73.75 212 VAL A C 1
ATOM 1675 O O . VAL A 1 212 ? -7.774 -22.539 -4.934 1.00 73.75 212 VAL A O 1
ATOM 1678 N N . SER A 1 213 ? -5.795 -21.522 -4.713 1.00 70.81 213 SER A N 1
ATOM 1679 C CA . SER A 1 213 ? -4.966 -22.714 -4.919 1.00 70.81 213 SER A CA 1
ATOM 1680 C C . SER A 1 213 ? -5.227 -23.774 -3.847 1.00 70.81 213 SER A C 1
ATOM 1682 O O . SER A 1 213 ? -5.571 -24.910 -4.178 1.00 70.81 213 SER A O 1
ATOM 1684 N N . CYS A 1 214 ? -5.210 -23.394 -2.564 1.00 67.50 214 CYS A N 1
ATOM 1685 C CA . CYS A 1 214 ? -5.578 -24.273 -1.452 1.00 67.50 214 CYS A CA 1
ATOM 1686 C C . CYS A 1 214 ? -6.990 -24.855 -1.627 1.00 67.50 214 CYS A C 1
ATOM 1688 O O . CYS A 1 214 ? -7.215 -26.040 -1.376 1.00 67.50 214 CYS A O 1
ATOM 1690 N N . HIS A 1 215 ? -7.939 -24.056 -2.119 1.00 67.50 215 HIS A N 1
ATOM 1691 C CA . HIS A 1 215 ? -9.293 -24.525 -2.402 1.00 67.50 215 HIS A CA 1
ATOM 1692 C C . HIS A 1 215 ? -9.411 -25.421 -3.634 1.00 67.50 215 HIS A C 1
ATOM 1694 O O . HIS A 1 215 ? -10.283 -26.294 -3.665 1.00 67.50 215 HIS A O 1
ATOM 1700 N N . THR A 1 216 ? -8.542 -25.226 -4.623 1.00 65.44 216 THR A N 1
ATOM 1701 C CA . THR A 1 216 ? -8.512 -25.993 -5.871 1.00 65.44 216 THR A CA 1
ATOM 1702 C C . THR A 1 216 ? -7.874 -27.363 -5.660 1.00 65.44 216 THR A C 1
ATOM 1704 O O . THR A 1 216 ? -8.387 -28.343 -6.188 1.00 65.44 216 THR A O 1
ATOM 1707 N N . ILE A 1 217 ? -6.849 -27.471 -4.806 1.00 59.81 217 ILE A N 1
ATOM 1708 C CA . ILE A 1 217 ? -6.233 -28.755 -4.415 1.00 59.81 217 ILE A CA 1
ATOM 1709 C C . ILE A 1 217 ? -7.251 -29.684 -3.724 1.00 59.81 217 ILE A C 1
ATOM 1711 O O . ILE A 1 217 ? -7.161 -30.903 -3.829 1.00 59.81 217 ILE A O 1
ATOM 1715 N N . LEU A 1 218 ? -8.265 -29.118 -3.060 1.00 54.53 218 LEU A N 1
ATOM 1716 C CA . LEU A 1 218 ? -9.321 -29.874 -2.379 1.00 54.53 218 LEU A CA 1
ATOM 1717 C C . LEU A 1 218 ? -10.519 -30.233 -3.277 1.00 54.53 218 LEU A C 1
ATOM 1719 O O . LEU A 1 218 ? -11.437 -30.900 -2.792 1.00 54.53 218 LEU A O 1
ATOM 1723 N N . LYS A 1 219 ? -10.552 -29.804 -4.552 1.00 58.16 219 LYS A N 1
ATOM 1724 C CA . LYS A 1 219 ? -11.650 -30.143 -5.472 1.00 58.16 219 LYS A CA 1
ATOM 1725 C C . LYS A 1 219 ? -11.586 -31.622 -5.850 1.00 58.16 219 LYS A C 1
ATOM 1727 O O . LYS A 1 219 ? -10.784 -32.043 -6.672 1.00 58.16 219 LYS A O 1
ATOM 1732 N N . THR A 1 220 ? -12.500 -32.407 -5.295 1.00 62.38 220 THR A N 1
ATOM 1733 C CA . THR A 1 220 ? -12.803 -33.756 -5.795 1.00 62.38 220 THR A CA 1
ATOM 1734 C C . THR A 1 220 ? -13.720 -33.685 -7.025 1.00 62.38 220 THR A C 1
ATOM 1736 O O . THR A 1 220 ? -14.393 -32.677 -7.239 1.00 62.38 220 THR A O 1
ATOM 1739 N N . ASN A 1 221 ? -13.827 -34.769 -7.807 1.00 66.12 221 ASN A N 1
ATOM 1740 C CA . ASN A 1 221 ? -14.694 -34.845 -9.002 1.00 66.12 221 ASN A CA 1
ATOM 1741 C C . ASN A 1 221 ? -16.185 -34.534 -8.748 1.00 66.12 221 ASN A C 1
ATOM 1743 O O . ASN A 1 221 ? -16.915 -34.252 -9.688 1.00 66.12 221 ASN A O 1
ATOM 1747 N N . LYS A 1 222 ? -16.662 -34.578 -7.495 1.00 63.62 222 LYS A N 1
ATOM 1748 C CA . LYS A 1 222 ? -18.019 -34.125 -7.132 1.00 63.62 222 LYS A CA 1
ATOM 1749 C C . LYS A 1 222 ? -18.113 -32.606 -6.940 1.00 63.62 222 LYS A C 1
ATOM 1751 O O . LYS A 1 222 ? -19.174 -32.029 -7.142 1.00 63.62 222 LYS A O 1
ATOM 1756 N N . GLN A 1 223 ? -17.019 -31.957 -6.543 1.00 60.50 223 GLN A N 1
ATOM 1757 C CA . GLN A 1 223 ? -16.957 -30.518 -6.258 1.00 60.50 223 GLN A CA 1
ATOM 1758 C C . GLN A 1 223 ? -16.675 -29.669 -7.506 1.00 60.50 223 GLN A C 1
ATOM 1760 O O . GLN A 1 223 ? -16.868 -28.455 -7.481 1.00 60.50 223 GLN A O 1
ATOM 1765 N N . SER A 1 224 ? -16.243 -30.282 -8.610 1.00 64.81 224 SER A N 1
ATOM 1766 C CA . SER A 1 224 ? -16.143 -29.626 -9.921 1.00 64.81 224 SER A CA 1
ATOM 1767 C C . SER A 1 224 ? -17.511 -29.282 -10.525 1.00 64.81 224 SER A C 1
ATOM 1769 O O . SER A 1 224 ? -17.576 -28.408 -11.383 1.00 64.81 224 SER A O 1
ATOM 1771 N N . CYS A 1 225 ? -18.594 -29.904 -10.044 1.00 70.56 225 CYS A N 1
ATOM 1772 C CA . CYS A 1 225 ? -19.972 -29.636 -10.469 1.00 70.56 225 CYS A CA 1
ATOM 1773 C C . CYS A 1 225 ? -20.688 -28.563 -9.628 1.00 70.56 225 CYS A C 1
ATOM 1775 O O . CYS A 1 225 ? -21.877 -28.327 -9.828 1.00 70.56 225 CYS A O 1
ATOM 1777 N N . TYR A 1 226 ? -20.014 -27.948 -8.651 1.00 73.44 226 TYR A N 1
ATOM 1778 C CA . TYR A 1 226 ? -20.642 -26.926 -7.812 1.00 73.44 226 TYR A CA 1
ATOM 1779 C C . TYR A 1 226 ? -20.942 -25.660 -8.615 1.00 73.44 226 TYR A C 1
ATOM 1781 O O . TYR A 1 226 ? -20.148 -25.237 -9.458 1.00 73.44 226 TYR A O 1
ATOM 1789 N N . SER A 1 227 ? -22.080 -25.032 -8.315 1.00 79.69 227 SER A N 1
ATOM 1790 C CA . SER A 1 227 ? -22.390 -23.703 -8.835 1.00 79.69 227 SER A CA 1
ATOM 1791 C C . SER A 1 227 ? -21.373 -22.679 -8.322 1.00 79.69 227 SER A C 1
ATOM 1793 O O . SER A 1 227 ? -20.740 -22.868 -7.277 1.00 79.69 227 SER A O 1
ATOM 1795 N N . ARG A 1 228 ? -21.221 -21.568 -9.052 1.00 78.69 228 ARG A N 1
ATOM 1796 C CA . ARG A 1 228 ? -20.333 -20.463 -8.652 1.00 78.69 228 ARG A CA 1
ATOM 1797 C C . ARG A 1 228 ? -20.662 -19.957 -7.246 1.00 78.69 228 ARG A C 1
ATOM 1799 O O . ARG A 1 228 ? -19.752 -19.780 -6.444 1.00 78.69 228 ARG A O 1
ATOM 1806 N N . ASP A 1 229 ? -21.947 -19.838 -6.925 1.00 79.75 229 ASP A N 1
ATOM 1807 C CA . ASP A 1 229 ? -22.408 -19.388 -5.609 1.00 79.75 229 ASP A CA 1
ATOM 1808 C C . ASP A 1 229 ? -21.986 -20.354 -4.499 1.00 79.75 229 ASP A C 1
ATOM 1810 O O . ASP A 1 229 ? -21.440 -19.929 -3.485 1.00 79.75 229 ASP A O 1
ATOM 1814 N N . ALA A 1 230 ? -22.131 -21.665 -4.717 1.00 75.12 230 ALA A N 1
ATOM 1815 C CA . ALA A 1 230 ? -21.710 -22.673 -3.747 1.00 75.12 230 ALA A CA 1
ATOM 1816 C C . ALA A 1 230 ? -20.186 -22.672 -3.523 1.00 75.12 230 ALA A C 1
ATOM 1818 O O . ALA A 1 230 ? -19.722 -22.872 -2.398 1.00 75.12 230 ALA A O 1
ATOM 1819 N N . ILE A 1 231 ? -19.397 -22.425 -4.577 1.00 75.56 231 ILE A N 1
ATOM 1820 C CA . ILE A 1 231 ? -17.937 -22.280 -4.476 1.00 75.56 231 ILE A CA 1
ATOM 1821 C C . ILE A 1 231 ? -17.580 -21.028 -3.667 1.00 75.56 231 ILE A C 1
ATOM 1823 O O . ILE A 1 231 ? -16.773 -21.124 -2.740 1.00 75.56 231 ILE A O 1
ATOM 1827 N N . ASN A 1 232 ? -18.212 -19.891 -3.962 1.00 78.75 232 ASN A N 1
ATOM 1828 C CA . ASN A 1 232 ? -17.976 -18.626 -3.268 1.00 78.75 232 ASN A CA 1
ATOM 1829 C C . ASN A 1 232 ? -18.360 -18.707 -1.786 1.00 78.75 232 ASN A C 1
ATOM 1831 O O . ASN A 1 232 ? -17.550 -18.364 -0.927 1.00 78.75 232 ASN A O 1
ATOM 1835 N N . SER A 1 233 ? -19.545 -19.233 -1.459 1.00 76.69 233 SER A N 1
ATOM 1836 C CA . SER A 1 233 ? -19.979 -19.415 -0.068 1.00 76.69 233 SER A CA 1
ATOM 1837 C C . SER A 1 233 ? -19.057 -20.359 0.699 1.00 76.69 233 SER A C 1
ATOM 1839 O O . SER A 1 233 ? -18.705 -20.083 1.843 1.00 76.69 233 SER A O 1
ATOM 1841 N N . ARG A 1 234 ? -18.609 -21.456 0.076 1.00 74.44 234 ARG A N 1
ATOM 1842 C CA . ARG A 1 234 ? -17.653 -22.375 0.706 1.00 74.44 234 ARG A CA 1
ATOM 1843 C C . ARG A 1 234 ? -16.312 -21.702 0.980 1.00 74.44 234 ARG A C 1
ATOM 1845 O O . ARG A 1 234 ? -15.765 -21.897 2.059 1.00 74.44 234 ARG A O 1
ATOM 1852 N N . MET A 1 235 ? -15.773 -20.965 0.010 1.00 75.81 235 MET A N 1
ATOM 1853 C CA . MET A 1 235 ? -14.501 -20.256 0.155 1.00 75.81 235 MET A CA 1
ATOM 1854 C C . MET A 1 235 ? -14.598 -19.181 1.242 1.00 75.81 235 MET A C 1
ATOM 1856 O O . MET A 1 235 ? -13.722 -19.096 2.096 1.00 75.81 235 MET A O 1
ATOM 1860 N N . TYR A 1 236 ? -15.709 -18.441 1.282 1.00 75.50 236 TYR A N 1
ATOM 1861 C CA . TYR A 1 236 ? -15.998 -17.478 2.342 1.00 75.50 236 TYR A CA 1
ATOM 1862 C C . TYR A 1 236 ? -16.036 -18.134 3.724 1.00 75.50 236 TYR A C 1
ATOM 1864 O O . TYR A 1 236 ? -15.401 -17.637 4.652 1.00 75.50 236 TYR A O 1
ATOM 1872 N N . ILE A 1 237 ? -16.738 -19.265 3.862 1.00 72.88 237 ILE A N 1
ATOM 1873 C CA . ILE A 1 237 ? -16.762 -20.019 5.116 1.00 72.88 237 ILE A CA 1
ATOM 1874 C C . ILE A 1 237 ? -15.345 -20.455 5.456 1.00 72.88 237 ILE A C 1
ATOM 1876 O O . ILE A 1 237 ? -14.855 -20.088 6.505 1.00 72.88 237 ILE A O 1
ATOM 1880 N N . ALA A 1 238 ? -14.647 -21.167 4.578 1.00 71.50 238 ALA A N 1
ATOM 1881 C CA . ALA A 1 238 ? -13.333 -21.719 4.885 1.00 71.50 238 ALA A CA 1
ATOM 1882 C C . ALA A 1 238 ? -12.297 -20.663 5.304 1.00 71.50 238 ALA A C 1
ATOM 1884 O O . ALA A 1 238 ? -11.584 -20.881 6.281 1.00 71.50 238 ALA A O 1
ATOM 1885 N N . LEU A 1 239 ? -12.257 -19.510 4.632 1.00 71.19 239 LEU A N 1
ATOM 1886 C CA . LEU A 1 239 ? -11.320 -18.428 4.950 1.00 71.19 239 LEU A CA 1
ATOM 1887 C C . LEU A 1 239 ? -11.654 -17.715 6.265 1.00 71.19 239 LEU A C 1
ATOM 1889 O O . LEU A 1 239 ? -10.746 -17.356 7.008 1.00 71.19 239 LEU A O 1
ATOM 1893 N N . ASN A 1 240 ? -12.940 -17.554 6.584 1.00 68.06 240 ASN A N 1
ATOM 1894 C CA . ASN A 1 240 ? -13.384 -16.868 7.802 1.00 68.06 240 ASN A CA 1
ATOM 1895 C C . ASN A 1 240 ? -13.673 -17.828 8.976 1.00 68.06 240 ASN A C 1
ATOM 1897 O O . ASN A 1 240 ? -13.885 -17.398 10.108 1.00 68.06 240 ASN A O 1
ATOM 1901 N N . SER A 1 241 ? -13.673 -19.140 8.727 1.00 57.38 241 SER A N 1
ATOM 1902 C CA . SER A 1 241 ? -14.060 -20.184 9.687 1.00 57.38 241 SER A CA 1
ATOM 1903 C C . SER A 1 241 ? -12.977 -20.566 10.683 1.00 57.38 241 SER A C 1
ATOM 1905 O O . SER A 1 241 ? -13.216 -21.426 11.523 1.00 57.38 241 SER A O 1
ATOM 1907 N N . THR A 1 242 ? -11.807 -19.928 10.685 1.00 55.09 242 THR A N 1
ATOM 1908 C CA . THR A 1 242 ? -10.831 -20.145 11.767 1.00 55.09 242 THR A CA 1
ATOM 1909 C C . THR A 1 242 ? -11.437 -19.830 13.143 1.00 55.09 242 THR A C 1
ATOM 1911 O O . THR A 1 242 ? -11.115 -20.511 14.114 1.00 55.09 242 THR A O 1
ATOM 1914 N N . GLY A 1 243 ? -12.404 -18.904 13.221 1.00 50.25 243 GLY A N 1
ATOM 1915 C CA . GLY A 1 243 ? -13.218 -18.661 14.421 1.00 50.25 243 GLY A CA 1
ATOM 1916 C C . GLY A 1 243 ? -14.343 -19.680 14.675 1.00 50.25 243 GLY A C 1
ATOM 1917 O O . GLY A 1 243 ? -14.800 -19.811 15.807 1.00 50.25 243 GLY A O 1
ATOM 1918 N N . THR A 1 244 ? -14.776 -20.434 13.660 1.00 49.41 244 THR A N 1
ATOM 1919 C CA . THR A 1 244 ? -15.805 -21.489 13.766 1.00 49.41 244 THR A CA 1
ATOM 1920 C C . THR A 1 244 ? -15.234 -22.906 13.720 1.00 49.41 244 THR A C 1
ATOM 1922 O O . THR A 1 244 ? -15.994 -23.866 13.799 1.00 49.41 244 THR A O 1
ATOM 1925 N N . ALA A 1 245 ? -13.910 -23.072 13.686 1.00 51.31 245 ALA A N 1
ATOM 1926 C CA . ALA A 1 245 ? -13.256 -24.378 13.782 1.00 51.31 245 ALA A CA 1
ATOM 1927 C C . ALA A 1 245 ? -13.641 -25.131 15.073 1.00 51.31 245 ALA A C 1
ATOM 1929 O O . ALA A 1 245 ? -13.672 -26.358 15.087 1.00 51.31 245 ALA A O 1
ATOM 1930 N N . ASN A 1 246 ? -14.008 -24.387 16.125 1.00 46.72 246 ASN A N 1
ATOM 1931 C CA . ASN A 1 246 ? -14.538 -24.905 17.391 1.00 46.72 246 ASN A CA 1
ATOM 1932 C C . ASN A 1 246 ? -16.061 -24.727 17.537 1.00 46.72 246 ASN A C 1
ATOM 1934 O O . ASN A 1 246 ? -16.614 -24.998 18.603 1.00 46.72 246 ASN A O 1
ATOM 1938 N N . PHE A 1 247 ? -16.751 -24.227 16.507 1.00 54.59 247 PHE A N 1
ATOM 1939 C CA . PHE A 1 247 ? -18.199 -24.064 16.538 1.00 54.59 247 PHE A CA 1
ATOM 1940 C C . PHE A 1 247 ? -18.852 -25.426 16.335 1.00 54.59 247 PHE A C 1
ATOM 1942 O O . PHE A 1 247 ? -18.925 -25.947 15.223 1.00 54.59 247 PHE A O 1
ATOM 1949 N N . ASP A 1 248 ? -19.328 -26.003 17.432 1.00 55.34 248 ASP A N 1
ATOM 1950 C CA . ASP A 1 248 ? -20.198 -27.164 17.393 1.00 55.34 248 ASP A CA 1
ATOM 1951 C C . ASP A 1 248 ? -21.653 -26.693 17.225 1.00 55.34 248 ASP A C 1
ATOM 1953 O O . ASP A 1 248 ? -22.202 -26.090 18.149 1.00 55.34 248 ASP A O 1
ATOM 1957 N N . PRO A 1 249 ? -22.314 -26.947 16.081 1.00 56.81 249 PRO A N 1
ATOM 1958 C CA . PRO A 1 249 ? -23.716 -26.585 15.903 1.00 56.81 249 PRO A CA 1
ATOM 1959 C C . PRO A 1 249 ? -24.673 -27.527 16.651 1.00 56.81 249 PRO A C 1
ATOM 1961 O O . PRO A 1 249 ? -25.852 -27.198 16.794 1.00 56.81 249 PRO A O 1
ATOM 1964 N N . ARG A 1 250 ? -24.214 -28.697 17.130 1.00 62.72 250 ARG A N 1
ATOM 1965 C CA . ARG A 1 250 ? -25.074 -29.725 17.748 1.00 62.72 250 ARG A CA 1
ATOM 1966 C C . ARG A 1 250 ? -25.863 -29.217 18.963 1.00 62.72 250 ARG A C 1
ATOM 1968 O O . ARG A 1 250 ? -27.051 -29.529 19.018 1.00 62.72 250 ARG A O 1
ATOM 1975 N N . PRO A 1 251 ? -25.304 -28.409 19.888 1.00 71.31 251 PRO A N 1
ATOM 1976 C CA . PRO A 1 251 ? -26.067 -27.840 20.997 1.00 71.31 251 PRO A CA 1
ATOM 1977 C C . PRO A 1 251 ? -27.184 -26.910 20.515 1.00 71.31 251 PRO A C 1
ATOM 1979 O O . PRO A 1 251 ? -28.317 -27.044 20.956 1.00 71.31 251 PRO A O 1
ATOM 1982 N N . ALA A 1 252 ? -26.909 -26.022 19.554 1.00 66.38 252 ALA A N 1
ATOM 1983 C CA . ALA A 1 252 ? -27.913 -25.102 19.016 1.00 66.38 252 ALA A CA 1
ATOM 1984 C C . ALA A 1 252 ? -29.039 -25.841 18.271 1.00 66.38 252 ALA A C 1
ATOM 1986 O O . ALA A 1 252 ? -30.216 -25.510 18.422 1.00 66.38 252 ALA A O 1
ATOM 1987 N N . VAL A 1 253 ? -28.690 -26.883 17.510 1.00 65.31 253 VAL A N 1
ATOM 1988 C CA . VAL A 1 253 ? -29.657 -27.756 16.833 1.00 65.31 253 VAL A CA 1
ATOM 1989 C C . VAL A 1 253 ? -30.484 -28.553 17.846 1.00 65.31 253 VAL A C 1
ATOM 1991 O O . VAL A 1 253 ? -31.700 -28.645 17.686 1.00 65.31 253 VAL A O 1
ATOM 1994 N N . ALA A 1 254 ? -29.874 -29.074 18.914 1.00 71.00 254 ALA A N 1
ATOM 1995 C CA . ALA A 1 254 ? -30.588 -29.760 19.990 1.00 71.00 254 ALA A CA 1
ATOM 1996 C C . ALA A 1 254 ? -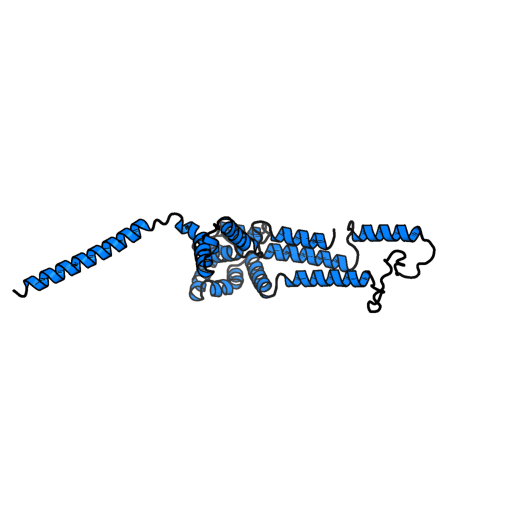31.583 -28.826 20.698 1.00 71.00 254 ALA A C 1
ATOM 1998 O O . ALA A 1 254 ? -32.729 -29.215 20.916 1.00 71.00 254 ALA A O 1
ATOM 1999 N N . THR A 1 255 ? -31.199 -27.576 20.973 1.00 72.81 255 THR A N 1
ATOM 2000 C CA . THR A 1 255 ? -32.094 -26.562 21.554 1.00 72.81 255 THR A CA 1
ATOM 2001 C C . THR A 1 255 ? -33.241 -26.211 20.606 1.00 72.81 255 THR A C 1
ATOM 2003 O O . THR A 1 255 ? -34.391 -26.134 21.032 1.00 72.81 255 THR A O 1
ATOM 2006 N N . PHE A 1 256 ? -32.966 -26.059 19.308 1.00 68.38 256 PHE A N 1
ATOM 2007 C CA . PHE A 1 256 ? -33.990 -25.788 18.296 1.00 68.38 256 PHE A CA 1
ATOM 2008 C C . PHE A 1 256 ? -34.996 -26.942 18.153 1.00 68.38 256 PHE A C 1
ATOM 2010 O O . PHE A 1 256 ? -36.207 -26.715 18.099 1.00 68.38 256 PHE A O 1
ATOM 2017 N N . ILE A 1 257 ? -34.512 -28.188 18.134 1.00 72.81 257 ILE A N 1
ATOM 2018 C CA . ILE A 1 257 ? -35.362 -29.385 18.107 1.00 72.81 257 ILE A CA 1
ATOM 2019 C C . ILE A 1 257 ? -36.165 -29.490 19.408 1.00 72.81 257 ILE A C 1
ATOM 2021 O O . ILE A 1 257 ? -37.375 -29.700 19.352 1.00 72.81 257 ILE A O 1
ATOM 2025 N N . GLY A 1 258 ? -35.536 -29.267 20.565 1.00 67.31 258 GLY A N 1
ATOM 2026 C CA . GLY A 1 258 ? -36.205 -29.248 21.868 1.00 67.31 258 GLY A CA 1
ATOM 2027 C C . GLY A 1 258 ? -37.330 -28.211 21.936 1.00 67.31 258 GLY A C 1
ATOM 2028 O O . GLY A 1 258 ? -38.433 -28.531 22.377 1.00 67.31 258 GLY A O 1
ATOM 2029 N N . HIS A 1 259 ? -37.108 -27.006 21.404 1.00 62.25 259 HIS A N 1
ATOM 2030 C CA . HIS A 1 259 ? -38.139 -25.969 21.293 1.00 62.25 259 HIS A CA 1
ATOM 2031 C C . HIS A 1 259 ? -39.295 -26.376 20.366 1.00 62.25 259 HIS A C 1
ATOM 2033 O O . HIS A 1 259 ? -40.457 -26.144 20.704 1.00 62.25 259 HIS A O 1
ATOM 2039 N N . LYS A 1 260 ? -39.018 -27.023 19.224 1.00 56.88 260 LYS A N 1
ATOM 2040 C CA . LYS A 1 260 ? -40.073 -27.541 18.333 1.00 56.88 260 LYS A CA 1
ATOM 2041 C C . LYS A 1 260 ? -40.907 -28.642 18.988 1.00 56.88 260 LYS A C 1
ATOM 2043 O O . LYS A 1 260 ? -42.127 -28.639 18.842 1.00 56.88 260 LYS A O 1
ATOM 2048 N N . VAL A 1 261 ? -40.274 -29.554 19.725 1.00 54.75 261 VAL A N 1
ATOM 2049 C CA . VAL A 1 261 ? -40.971 -30.619 20.466 1.00 54.75 261 VAL A CA 1
ATOM 2050 C C . VAL A 1 261 ? -41.837 -30.023 21.578 1.00 54.75 261 VAL A C 1
ATOM 2052 O O . VAL A 1 261 ? -42.976 -30.447 21.762 1.00 54.75 261 VAL A O 1
ATOM 2055 N N . HIS A 1 262 ? -41.359 -28.981 22.262 1.00 52.34 262 HIS A N 1
ATOM 2056 C CA . HIS A 1 262 ? -42.125 -28.299 23.304 1.00 52.34 262 HIS A CA 1
ATOM 2057 C C . HIS A 1 262 ? -43.347 -27.542 22.749 1.00 52.34 262 HIS A C 1
ATOM 2059 O O . HIS A 1 262 ? -44.408 -27.555 23.373 1.00 52.34 262 HIS A O 1
ATOM 2065 N N . LEU A 1 263 ? -43.242 -26.936 21.558 1.00 51.53 263 LEU A N 1
ATOM 2066 C CA . LEU A 1 263 ? -44.377 -26.309 20.860 1.00 51.53 263 LEU A CA 1
ATOM 2067 C C . LEU A 1 263 ? -45.418 -27.334 20.374 1.00 51.53 263 LEU A C 1
ATOM 2069 O O . LEU A 1 263 ? -46.621 -27.082 20.468 1.00 51.53 263 LEU A O 1
ATOM 2073 N N . LEU A 1 264 ? -44.983 -28.504 19.899 1.00 51.62 264 LEU A N 1
ATOM 2074 C CA . LEU A 1 264 ? -45.874 -29.614 19.529 1.00 51.62 264 LEU A CA 1
ATOM 2075 C C . LEU A 1 264 ? -46.586 -30.221 20.752 1.00 51.62 264 LEU A C 1
ATOM 2077 O O . LEU A 1 264 ? -47.774 -30.523 20.694 1.00 51.62 264 LEU A O 1
ATOM 2081 N N . CYS A 1 265 ? -45.896 -30.326 21.890 1.00 51.56 265 CYS A N 1
ATOM 2082 C CA . CYS A 1 265 ? -46.476 -30.835 23.135 1.00 51.56 265 CYS A CA 1
ATOM 2083 C C . CYS A 1 265 ? -47.459 -29.834 23.781 1.00 51.56 265 CYS A C 1
ATOM 2085 O O . CYS A 1 265 ? -48.490 -30.227 24.331 1.00 51.56 265 CYS A O 1
ATOM 2087 N N . LEU A 1 266 ? -47.189 -28.526 23.671 1.00 49.16 266 LEU A N 1
ATOM 2088 C CA . LEU A 1 266 ? -48.104 -27.466 24.116 1.00 49.16 266 LEU A CA 1
ATOM 2089 C C . LEU A 1 266 ? -49.373 -27.405 23.258 1.00 49.16 266 LEU A C 1
ATOM 2091 O O . LEU A 1 266 ? -50.466 -27.262 23.802 1.00 49.16 266 LEU A O 1
ATOM 2095 N N . THR A 1 267 ? -49.251 -27.567 21.939 1.00 50.97 267 THR A N 1
ATOM 2096 C CA . THR A 1 267 ? -50.407 -27.585 21.027 1.00 50.97 267 THR A CA 1
ATOM 2097 C C . THR A 1 267 ? -51.259 -28.842 21.201 1.00 50.97 267 THR A C 1
ATOM 2099 O O . THR A 1 267 ? -52.482 -28.730 21.239 1.00 50.97 267 THR A O 1
ATOM 2102 N N . GLN A 1 268 ? -50.661 -30.017 21.428 1.00 51.88 268 GLN A N 1
ATOM 2103 C CA . GLN A 1 268 ? -51.421 -31.233 21.749 1.00 51.88 268 GLN A CA 1
ATOM 2104 C C . GLN A 1 268 ? -52.139 -31.151 23.108 1.00 51.88 268 GLN A C 1
ATOM 2106 O O . GLN A 1 268 ? -53.298 -31.559 23.193 1.00 51.88 268 GLN A O 1
ATOM 2111 N N . ASN A 1 269 ? -51.515 -30.576 24.146 1.00 48.28 269 ASN A N 1
ATOM 2112 C CA . ASN A 1 269 ? -52.151 -30.375 25.458 1.00 48.28 269 ASN A CA 1
ATOM 2113 C C . ASN A 1 269 ? -53.272 -29.321 25.430 1.00 48.28 269 ASN A C 1
ATOM 2115 O O . ASN A 1 269 ? -54.262 -29.457 26.147 1.00 48.28 269 ASN A O 1
ATOM 2119 N N . LEU A 1 270 ? -53.150 -28.282 24.598 1.00 48.72 270 LEU A N 1
ATOM 2120 C CA . LEU A 1 270 ? -54.214 -27.294 24.382 1.00 48.72 270 LEU A CA 1
ATOM 2121 C C . LEU A 1 270 ? -55.411 -27.895 23.641 1.00 48.72 270 LEU A C 1
ATOM 2123 O O . LEU A 1 270 ? -56.544 -27.677 24.058 1.00 48.72 270 LEU A O 1
ATOM 2127 N N . VAL A 1 271 ? -55.173 -28.694 22.595 1.00 52.72 271 VAL A N 1
ATOM 2128 C CA . VAL A 1 271 ? -56.247 -29.371 21.850 1.00 52.72 271 VAL A CA 1
ATOM 2129 C C . VAL A 1 271 ? -56.981 -30.373 22.737 1.00 52.72 271 VAL A C 1
ATOM 2131 O O . VAL A 1 271 ? -58.204 -30.357 22.764 1.00 52.72 271 VAL A O 1
ATOM 2134 N N . SER A 1 272 ? -56.260 -31.178 23.523 1.00 50.16 272 SER A N 1
ATOM 2135 C CA . SER A 1 272 ? -56.879 -32.146 24.439 1.00 50.16 272 SER A CA 1
ATOM 2136 C C . SER A 1 272 ? -57.594 -31.492 25.627 1.00 50.16 272 SER A C 1
ATOM 2138 O O . SER A 1 272 ? -58.636 -31.987 26.041 1.00 50.16 272 SER A O 1
ATOM 2140 N N . ARG A 1 273 ? -57.131 -30.344 26.143 1.00 47.59 273 ARG A N 1
ATOM 2141 C CA . ARG A 1 273 ? -57.885 -29.577 27.156 1.00 47.59 273 ARG A CA 1
ATOM 2142 C C . ARG A 1 273 ? -59.128 -28.880 26.596 1.00 47.59 273 ARG A C 1
ATOM 2144 O O . ARG A 1 273 ? -60.092 -28.716 27.336 1.00 47.59 273 ARG A O 1
ATOM 2151 N N . LEU A 1 274 ? -59.134 -28.508 25.315 1.00 46.66 274 LEU A N 1
ATOM 2152 C CA . LEU A 1 274 ? -60.308 -27.927 24.654 1.00 46.66 274 LEU A CA 1
ATOM 2153 C C . LEU A 1 274 ? -61.385 -28.979 24.337 1.00 46.66 274 LEU A C 1
ATOM 2155 O O . LEU A 1 274 ? -62.567 -28.657 24.427 1.00 46.66 274 LEU A O 1
ATOM 2159 N N . THR A 1 275 ? -61.022 -30.237 24.054 1.00 46.81 275 THR A N 1
ATOM 2160 C CA . THR A 1 275 ? -62.006 -31.323 23.869 1.00 46.81 275 THR A CA 1
ATOM 2161 C C . THR A 1 275 ? -62.706 -31.746 25.164 1.00 46.81 275 THR A C 1
ATOM 2163 O O . THR A 1 275 ? -63.845 -32.193 25.099 1.00 46.81 275 THR A O 1
ATOM 2166 N N . TYR A 1 276 ? -62.082 -31.570 26.335 1.00 45.09 276 TYR A N 1
ATOM 2167 C CA . TYR A 1 276 ? -62.701 -31.872 27.638 1.00 45.09 276 TYR A CA 1
ATOM 2168 C C . TYR A 1 276 ? -63.580 -30.740 28.207 1.00 45.09 276 TYR A C 1
ATOM 2170 O O . TYR A 1 276 ? -64.206 -30.938 29.242 1.00 45.09 276 TYR A O 1
ATOM 2178 N N . MET A 1 277 ? -63.652 -29.570 27.560 1.00 41.38 277 MET A N 1
ATOM 2179 C CA . MET A 1 277 ? -64.591 -28.493 27.932 1.00 41.38 277 MET A CA 1
ATOM 2180 C C . MET A 1 277 ? -65.878 -28.471 27.084 1.00 41.38 277 MET A C 1
ATOM 2182 O O . MET A 1 277 ? -66.709 -27.588 27.279 1.00 41.38 277 MET A O 1
ATOM 2186 N N . TYR A 1 278 ? -66.051 -29.423 26.159 1.00 41.56 278 TYR A N 1
ATOM 2187 C CA . TYR A 1 278 ? -67.212 -29.527 25.258 1.00 41.56 278 TYR A CA 1
ATOM 2188 C C . TYR A 1 278 ? -67.893 -30.914 25.287 1.00 41.56 278 TYR A C 1
ATOM 2190 O O . TYR A 1 278 ? -68.479 -31.343 24.292 1.00 41.56 278 TYR A O 1
ATOM 2198 N N . ILE A 1 279 ? -67.837 -31.606 26.429 1.00 40.50 279 ILE A N 1
ATOM 2199 C CA . ILE A 1 279 ? -68.689 -32.758 26.783 1.00 40.50 279 ILE A CA 1
ATOM 2200 C C . ILE A 1 279 ? -69.240 -32.489 28.180 1.00 40.50 279 ILE A C 1
ATOM 2202 O O . ILE A 1 279 ? -70.455 -32.701 28.378 1.00 40.50 279 ILE A O 1
#

Foldseek 3Di:
DDLVVLVVVLVVQLPDPQDFLVSSVVSLVVSLVVLVVQLVDDDPPDVVVVVVVVLVVVCVVVVPDDDPQDDPCPDDPPDDDPPDDPPPRPSVVSNVVSVVSSVVSVPLCPPVNVLVVVLLVQCLPDQDLVSNLVSCVVVCCVPPNPVCSVVQSVVSNVCVVVVLDDDDPVPPDSSSRLVSQCVSDDCVHPSNVVSVVSSPPRSDCCVVVVLVVVLVVPDDPVNVPDDPVRSVVVSVCVVPCVVVPVPDCVVVVVVVVVVVVVVVVVVVVVVVVVVVVVD

Organism: NCBI:txid13131

Sequence (279 aa):
MDLLRLFERFQKDGQKSMVTLCDIETSENIDISSLELMETDYYPGGKEEELNKFLDVKISDNSDEINNGNISSKNHRKNRNVYVSTKCCVTSVRTEIVKSAKEFLSNILADDQSSIIQRFTTFLSARSPQDTIKAIRCDIEGIFGNENVTTFCDEVIGLYATDKLPCPINITDPTGKLYYYLKRSSSTKFFAKVVQAYATITPHSCGLERAVSCHTILKTNKQSCYSRDAINSRMYIALNSTGTANFDPRPAVATFIGHKVHLLCLTQNLVSRLTYMYI

pLDDT: mean 72.77, std 15.31, range [39.75, 92.81]

Radius of gyration: 32.45 Å; chains: 1; bounding box: 107×51×77 Å